Protein AF-A0A2D7ALF6-F1 (afdb_monomer_lite)

Foldseek 3Di:
DQAEDEDAFPPGPQFLVNCVVVPHQEYEYEPLVDAQLAADDLVNVVVRQVRNQAGPVRDGDNYGHAEYLANEHDLCCLLVHDPNVSSVVRSVNNQVSCVVVVHNHHDYDSQHQADDAFQDAFCADPVGGGHTHHDVLLVLLCPCPVLVQPPSVVLDDPVSVVSSVVVNVVDDPVSNVSSQCRGAQYDPSDNDGDHSVRCPDPSNSVVVVVSSD

pLDDT: mean 92.9, std 8.41, range [58.84, 98.81]

Radius of gyration: 20.32 Å; chains: 1; bounding box: 46×44×59 Å

Secondary structure (DSSP, 8-state):
---EEE---TT-SS-HHHHHHTT--EEEE--TTSPTTS---HHHHHHHHHHHTB-TTSPBP--EEEEEE--PPPHHHHHT-TTHHHHHHHHHHHHHHHHHTT--EEE-----S--S--SEEEEEPTTS-EEEE--HHHHHIIIIIII--TTGGGGS-HHHHHHHHHHHHHS-HHHHHHHHHHHHS-STT------HHHHTSHHHHHHHHHHT-

Structure (mmCIF, N/CA/C/O backbone):
data_AF-A0A2D7ALF6-F1
#
_entry.id   AF-A0A2D7ALF6-F1
#
loop_
_atom_site.group_PDB
_atom_site.id
_atom_site.type_symbol
_atom_site.label_atom_id
_atom_site.label_alt_id
_atom_site.label_comp_id
_atom_site.label_asym_id
_atom_site.label_entity_id
_atom_site.label_seq_id
_atom_site.pdbx_PDB_ins_code
_atom_site.Cartn_x
_atom_site.Cartn_y
_atom_site.Cartn_z
_atom_site.occupancy
_atom_site.B_iso_or_equiv
_atom_site.auth_seq_id
_atom_site.auth_comp_id
_atom_site.auth_asym_id
_atom_site.auth_atom_id
_atom_site.pdbx_PDB_model_num
ATOM 1 N N . MET A 1 1 ? -16.229 19.983 10.533 1.00 86.12 1 MET A N 1
ATOM 2 C CA . MET A 1 1 ? -15.315 19.115 9.766 1.00 86.12 1 MET A CA 1
ATOM 3 C C . MET A 1 1 ? -14.885 18.018 10.717 1.00 86.12 1 MET A C 1
ATOM 5 O O . MET A 1 1 ? -14.720 18.333 11.885 1.00 86.12 1 MET A O 1
ATOM 9 N N . GLU A 1 2 ? -14.815 16.764 10.280 1.00 92.88 2 GLU A N 1
ATOM 10 C CA . GLU A 1 2 ? -14.228 15.696 11.097 1.00 92.88 2 GLU A CA 1
ATOM 11 C C . GLU A 1 2 ? -12.796 15.476 10.607 1.00 92.88 2 GLU A C 1
ATOM 13 O O . GLU A 1 2 ? -12.603 15.052 9.467 1.00 92.88 2 GLU A O 1
ATOM 18 N N . GLU A 1 3 ? -11.799 15.839 11.419 1.00 97.19 3 GLU A N 1
ATOM 19 C CA . GLU A 1 3 ? -10.392 15.606 11.088 1.00 97.19 3 GLU A CA 1
ATOM 20 C C . GLU A 1 3 ? -9.980 14.176 11.441 1.00 97.19 3 GLU A C 1
ATOM 22 O O . GLU A 1 3 ? -10.105 13.732 12.589 1.00 97.19 3 GLU A O 1
ATOM 27 N N . THR A 1 4 ? -9.459 13.461 10.445 1.00 98.12 4 THR A N 1
ATOM 28 C CA . THR A 1 4 ? -8.992 12.081 10.590 1.00 98.12 4 THR A CA 1
ATOM 29 C C . THR A 1 4 ? -7.510 11.952 10.266 1.00 98.12 4 THR A C 1
ATOM 31 O O . THR A 1 4 ? -7.014 12.648 9.381 1.00 98.12 4 THR A O 1
ATOM 34 N N . TRP A 1 5 ? -6.829 11.003 10.906 1.00 98.50 5 TRP A N 1
ATOM 35 C CA . TRP A 1 5 ? -5.409 10.724 10.685 1.00 98.50 5 TRP A CA 1
ATOM 36 C C . TRP A 1 5 ? -5.173 9.275 10.262 1.00 98.50 5 TRP A C 1
ATOM 38 O O . TRP A 1 5 ? -5.775 8.366 10.834 1.00 98.50 5 TRP A O 1
ATOM 48 N N . ARG A 1 6 ? -4.283 9.041 9.288 1.00 98.19 6 ARG A N 1
ATOM 49 C CA . ARG A 1 6 ? -3.910 7.683 8.876 1.00 98.19 6 ARG A CA 1
ATOM 50 C C . ARG A 1 6 ? -2.827 7.111 9.784 1.00 98.19 6 ARG A C 1
ATOM 52 O O . ARG A 1 6 ? -1.716 7.624 9.791 1.00 98.19 6 ARG A O 1
ATOM 59 N N . TRP A 1 7 ? -3.169 6.063 10.523 1.00 98.25 7 TRP A N 1
ATOM 60 C CA . TRP A 1 7 ? -2.288 5.371 11.462 1.00 98.25 7 TRP A CA 1
ATOM 61 C C . TRP A 1 7 ? -2.064 3.928 11.008 1.00 98.25 7 TRP A C 1
ATOM 63 O O . TRP A 1 7 ? -3.032 3.197 10.767 1.00 98.25 7 TRP A O 1
ATOM 73 N N . PHE A 1 8 ? -0.807 3.506 10.879 1.00 96.56 8 PHE A N 1
ATOM 74 C CA . PHE A 1 8 ? -0.449 2.184 10.342 1.00 96.56 8 PHE A CA 1
ATOM 75 C C . PHE A 1 8 ? -0.518 1.048 11.376 1.00 96.56 8 PHE A C 1
ATOM 77 O O . PHE A 1 8 ? -0.332 -0.119 11.025 1.00 96.56 8 PHE A O 1
ATOM 84 N N . GLY A 1 9 ? -0.861 1.358 12.627 1.00 96.00 9 GLY A N 1
ATOM 85 C CA . GLY A 1 9 ? -0.951 0.392 13.720 1.00 96.00 9 GLY A CA 1
ATOM 86 C C . GLY A 1 9 ? 0.217 0.518 14.703 1.00 96.00 9 GLY A C 1
ATOM 87 O O . GLY A 1 9 ? 0.954 1.497 14.648 1.00 96.00 9 GLY A O 1
ATOM 88 N N . PRO A 1 10 ? 0.410 -0.470 15.593 1.00 94.50 10 PRO A N 1
ATOM 89 C CA . PRO A 1 10 ? 1.378 -0.379 16.694 1.00 94.50 10 PRO A CA 1
ATOM 90 C C . PRO A 1 10 ? 2.844 -0.155 16.291 1.00 94.50 10 PRO A C 1
ATOM 92 O O . PRO A 1 10 ? 3.629 0.309 17.106 1.00 94.50 10 PRO A O 1
ATOM 95 N N . GLU A 1 11 ? 3.212 -0.484 15.051 1.00 93.00 11 GLU A N 1
ATOM 96 C CA . GLU A 1 11 ? 4.569 -0.294 14.514 1.00 93.00 11 GLU A CA 1
ATOM 97 C C . GLU A 1 11 ? 4.762 1.079 13.837 1.00 93.00 11 GLU A C 1
ATOM 99 O O . GLU A 1 11 ? 5.832 1.364 13.297 1.00 93.00 11 GLU A O 1
ATOM 104 N N . ASP A 1 12 ? 3.725 1.924 13.803 1.00 95.75 12 ASP A N 1
ATOM 105 C CA . ASP A 1 12 ? 3.834 3.296 13.310 1.00 95.75 12 ASP A CA 1
ATOM 106 C C . ASP A 1 12 ? 4.683 4.134 14.275 1.00 95.75 12 ASP A C 1
ATOM 108 O O . ASP A 1 12 ? 4.522 4.074 15.491 1.00 95.75 12 ASP A O 1
ATOM 112 N N . THR A 1 13 ? 5.584 4.950 13.728 1.00 95.62 13 THR A N 1
ATOM 113 C CA . THR A 1 13 ? 6.401 5.874 14.525 1.00 95.62 13 THR A CA 1
ATOM 114 C C . THR A 1 13 ? 5.595 7.027 15.119 1.00 95.62 13 THR A C 1
ATOM 116 O O . THR A 1 13 ? 6.100 7.705 16.008 1.00 95.62 13 THR A O 1
ATOM 119 N N . VAL A 1 14 ? 4.391 7.287 14.595 1.00 97.19 14 VAL A N 1
ATOM 120 C CA . VAL A 1 14 ? 3.453 8.277 15.133 1.00 97.19 14 VAL A CA 1
ATOM 121 C C . VAL A 1 14 ? 2.469 7.568 16.064 1.00 97.19 14 VAL A C 1
ATOM 123 O O . VAL A 1 14 ? 1.749 6.659 15.636 1.00 97.19 14 VAL A O 1
ATOM 126 N N . SER A 1 15 ? 2.421 7.989 17.328 1.00 97.25 15 SER A N 1
ATOM 127 C CA . SER A 1 15 ? 1.577 7.364 18.353 1.00 97.25 15 SER A CA 1
ATOM 128 C C . SER A 1 15 ? 0.124 7.863 18.319 1.00 97.25 15 SER A C 1
ATOM 130 O O . SER A 1 15 ? -0.210 8.873 17.696 1.00 97.25 15 SER A O 1
ATOM 132 N N . ILE A 1 16 ? -0.770 7.165 19.029 1.00 98.19 16 ILE A N 1
ATOM 133 C CA . ILE A 1 16 ? -2.154 7.618 19.271 1.00 98.19 16 ILE A CA 1
ATOM 134 C C . ILE A 1 16 ? -2.159 8.971 20.002 1.00 98.19 16 ILE A C 1
ATOM 136 O O . ILE A 1 16 ? -2.981 9.838 19.691 1.00 98.19 16 ILE A O 1
ATOM 140 N N . ASP A 1 17 ? -1.224 9.170 20.930 1.00 97.56 17 ASP A N 1
ATOM 141 C CA . ASP A 1 17 ? -1.019 10.416 21.663 1.00 97.56 17 ASP A CA 1
ATOM 142 C C . ASP A 1 17 ? -0.670 11.578 20.722 1.00 97.56 17 ASP A C 1
ATOM 144 O O . ASP A 1 17 ? -1.318 12.627 20.784 1.00 97.56 17 ASP A O 1
ATOM 148 N N . ASP A 1 18 ? 0.285 11.380 19.807 1.00 98.12 18 ASP A N 1
ATOM 149 C CA . ASP A 1 18 ? 0.676 12.387 18.811 1.00 98.12 18 ASP A CA 1
ATOM 150 C C . ASP A 1 18 ? -0.515 12.788 17.933 1.00 98.12 18 ASP A C 1
ATOM 152 O O . ASP A 1 18 ? -0.763 13.972 17.686 1.00 98.12 18 ASP A O 1
ATOM 156 N N . ILE A 1 19 ? -1.290 11.796 17.488 1.00 98.19 19 ILE A N 1
ATOM 157 C CA . ILE A 1 19 ? -2.460 11.998 16.629 1.00 98.19 19 ILE A CA 1
ATOM 158 C C . ILE A 1 19 ? -3.545 12.800 17.354 1.00 98.19 19 ILE A C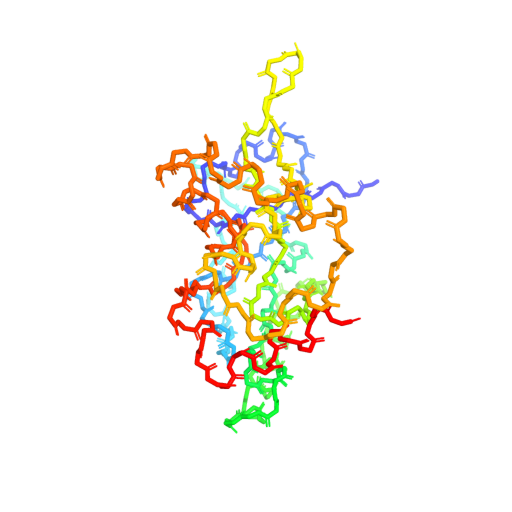 1
ATOM 160 O O . ILE A 1 19 ? -4.124 13.730 16.780 1.00 98.19 19 ILE A O 1
ATOM 164 N N . ALA A 1 20 ? -3.815 12.467 18.617 1.00 97.06 20 ALA A N 1
ATOM 165 C CA . ALA A 1 20 ? -4.769 13.203 19.436 1.00 97.06 20 ALA A CA 1
ATOM 166 C C . ALA A 1 20 ? -4.299 14.646 19.686 1.00 97.06 20 ALA A C 1
ATOM 168 O O . ALA A 1 20 ? -5.098 15.579 19.588 1.00 97.06 20 ALA A O 1
ATOM 169 N N . GLN A 1 21 ? -3.005 14.853 19.953 1.00 97.38 21 GLN A N 1
ATOM 170 C CA . GLN A 1 21 ? -2.420 16.185 20.150 1.00 97.38 21 GLN A CA 1
ATOM 171 C C . GLN A 1 21 ? -2.424 17.029 18.870 1.00 97.38 21 GLN A C 1
ATOM 173 O O . GLN A 1 21 ? -2.606 18.245 18.941 1.00 97.38 21 GLN A O 1
ATOM 178 N N . ALA A 1 22 ? -2.301 16.397 17.699 1.00 97.69 22 ALA A N 1
ATOM 179 C CA . ALA A 1 22 ? -2.455 17.052 16.402 1.00 97.69 22 ALA A CA 1
ATOM 180 C C . ALA A 1 22 ? -3.901 17.515 16.120 1.00 97.69 22 ALA A C 1
ATOM 182 O O . ALA A 1 22 ? -4.131 18.247 15.157 1.00 97.69 22 ALA A O 1
ATOM 183 N N . GLY A 1 23 ? -4.867 17.121 16.960 1.00 96.88 23 GLY A N 1
ATOM 184 C CA . GLY A 1 23 ? -6.261 17.557 16.895 1.00 96.88 23 GLY A CA 1
ATOM 185 C C . GLY A 1 23 ? -7.178 16.639 16.089 1.00 96.88 23 GLY A C 1
ATOM 186 O O . GLY A 1 23 ? -8.336 16.991 15.872 1.00 96.88 23 GLY A O 1
ATOM 187 N N . ALA A 1 24 ? -6.704 15.468 15.654 1.00 97.69 24 ALA A N 1
ATOM 188 C CA . ALA A 1 24 ? -7.573 14.498 14.999 1.00 97.69 24 ALA A CA 1
ATOM 189 C C . ALA A 1 24 ? -8.596 13.926 15.994 1.00 97.69 24 ALA A C 1
ATOM 191 O O . ALA A 1 24 ? -8.320 13.745 17.179 1.00 97.69 24 ALA A O 1
ATOM 192 N N . SER A 1 25 ? -9.788 13.612 15.492 1.00 95.94 25 SER A N 1
ATOM 193 C CA . SER A 1 25 ? -10.849 12.938 16.256 1.00 95.94 25 SER A CA 1
ATOM 194 C C . SER A 1 25 ? -11.175 11.546 15.709 1.00 95.94 25 SER A C 1
ATOM 196 O O . SER A 1 25 ? -11.784 10.731 16.405 1.00 95.94 25 SER A O 1
ATOM 198 N N . GLY A 1 26 ? -10.726 11.242 14.488 1.00 97.75 26 GLY A N 1
ATOM 199 C CA . GLY A 1 26 ? -10.881 9.934 13.865 1.00 97.75 26 GLY A CA 1
ATOM 200 C C . GLY A 1 26 ? -9.568 9.335 13.369 1.00 97.75 26 GLY A C 1
ATOM 201 O O . GLY A 1 26 ? -8.622 10.038 13.019 1.00 97.75 26 GLY A O 1
ATOM 202 N N . ILE A 1 27 ? -9.542 8.010 13.288 1.00 98.62 27 ILE A N 1
ATOM 203 C CA . ILE A 1 27 ? -8.454 7.227 12.709 1.00 98.62 27 ILE A CA 1
ATOM 204 C C . ILE A 1 27 ? -8.887 6.639 11.370 1.00 98.62 27 ILE A C 1
ATOM 206 O O . ILE A 1 27 ? -9.982 6.088 11.219 1.00 98.62 27 ILE A O 1
ATOM 210 N N . VAL A 1 28 ? -7.973 6.724 10.414 1.00 98.75 28 VAL A N 1
ATOM 211 C CA . VAL A 1 28 ? -7.944 5.937 9.189 1.00 98.75 28 VAL A CA 1
ATOM 212 C C . VAL A 1 28 ? -6.891 4.841 9.379 1.00 98.75 28 VAL A C 1
ATOM 214 O O . VAL A 1 28 ? -5.745 5.141 9.692 1.00 98.75 28 VAL A O 1
ATOM 217 N N . THR A 1 29 ? -7.235 3.565 9.229 1.00 98.62 29 THR A N 1
ATOM 218 C CA . THR A 1 29 ? -6.256 2.470 9.404 1.00 98.62 29 THR A CA 1
ATOM 219 C C . THR A 1 29 ? -6.659 1.214 8.630 1.00 98.62 29 THR A C 1
ATOM 221 O O . THR A 1 29 ? -7.746 1.157 8.056 1.00 98.62 29 THR A O 1
ATOM 224 N N . ALA A 1 30 ? -5.793 0.203 8.596 1.00 98.12 30 ALA A N 1
ATOM 225 C CA . ALA A 1 30 ? -6.061 -1.107 8.012 1.00 98.12 30 ALA A CA 1
ATOM 226 C C . ALA A 1 30 ? -5.290 -2.225 8.727 1.00 98.12 30 ALA A C 1
ATOM 228 O O . ALA A 1 30 ? -4.306 -1.981 9.425 1.00 98.12 30 ALA A O 1
ATOM 229 N N . LEU A 1 31 ? -5.711 -3.478 8.552 1.00 97.69 31 LEU A N 1
ATOM 230 C CA . LEU A 1 31 ? -5.024 -4.643 9.115 1.00 97.69 31 LEU A CA 1
ATOM 231 C C . LEU A 1 31 ? -3.881 -5.089 8.186 1.00 97.69 31 LEU A C 1
ATOM 233 O O . LEU A 1 31 ? -3.994 -6.083 7.475 1.00 97.69 31 LEU A O 1
ATOM 237 N N . HIS A 1 32 ? -2.786 -4.321 8.172 1.00 94.69 32 HIS A N 1
ATOM 238 C CA . HIS A 1 32 ? -1.652 -4.489 7.245 1.00 94.69 32 HIS A CA 1
ATOM 239 C C . HIS A 1 32 ? -0.931 -5.845 7.335 1.00 94.69 32 HIS A C 1
ATOM 241 O O . HIS A 1 32 ? -0.244 -6.241 6.398 1.00 94.69 32 HIS A O 1
ATOM 247 N N . HIS A 1 33 ? -1.080 -6.567 8.446 1.00 94.44 33 HIS A N 1
ATOM 248 C CA . HIS A 1 33 ? -0.516 -7.903 8.641 1.00 94.44 33 HIS A CA 1
ATOM 249 C C . HIS A 1 33 ? -1.347 -9.023 7.997 1.00 94.44 33 HIS A C 1
ATOM 251 O O . HIS A 1 33 ? -0.859 -10.148 7.887 1.00 94.44 33 HIS A O 1
ATOM 257 N N . ILE A 1 34 ? -2.582 -8.739 7.565 1.00 96.12 34 ILE A N 1
ATOM 258 C CA . ILE A 1 34 ? -3.447 -9.697 6.868 1.00 96.12 34 ILE A CA 1
ATOM 259 C C . ILE A 1 34 ? -3.238 -9.552 5.360 1.00 96.12 34 ILE A C 1
ATOM 261 O O . ILE A 1 34 ? -3.339 -8.458 4.804 1.00 96.12 34 ILE A O 1
ATOM 265 N N . ARG A 1 35 ? -2.956 -10.668 4.679 1.00 94.00 35 ARG A N 1
ATOM 266 C CA . ARG A 1 35 ? -2.636 -10.648 3.244 1.00 94.00 35 ARG A CA 1
ATOM 267 C C . ARG A 1 35 ? -3.870 -10.323 2.389 1.00 94.00 35 ARG A C 1
ATOM 269 O O . ARG A 1 35 ? -4.981 -10.715 2.760 1.00 94.00 35 ARG A O 1
ATOM 276 N N . PRO A 1 36 ? -3.697 -9.690 1.211 1.00 94.00 36 PRO A N 1
ATOM 277 C CA . PRO A 1 36 ? -4.779 -9.525 0.244 1.00 94.00 36 PRO A CA 1
ATOM 278 C C . PRO A 1 36 ? -5.482 -10.851 -0.078 1.00 94.00 36 PRO A C 1
ATOM 280 O O . PRO A 1 36 ? -4.849 -11.902 -0.156 1.00 94.00 36 PRO A O 1
ATOM 283 N N . GLY A 1 37 ? -6.806 -10.805 -0.239 1.00 95.12 37 GLY A N 1
ATOM 284 C CA . GLY A 1 37 ? -7.631 -11.990 -0.510 1.00 95.12 37 GLY A CA 1
ATOM 285 C C . GLY A 1 37 ? -8.006 -12.821 0.724 1.00 95.12 37 GLY A C 1
ATOM 286 O O . GLY A 1 37 ? -8.882 -13.680 0.621 1.00 95.12 37 GLY A O 1
ATOM 287 N N . GLN A 1 38 ? -7.418 -12.560 1.897 1.00 97.62 38 GLN A N 1
ATOM 288 C CA . GLN A 1 38 ? -7.810 -13.207 3.153 1.00 97.62 38 GLN A CA 1
ATOM 289 C C . GLN A 1 38 ? -8.967 -12.476 3.847 1.00 97.62 38 GLN A C 1
ATOM 291 O O . GLN A 1 38 ? -9.163 -11.269 3.694 1.00 97.62 38 GLN A O 1
ATOM 296 N N . ILE A 1 39 ? -9.738 -13.226 4.637 1.00 98.56 39 ILE A N 1
ATOM 297 C CA . ILE A 1 39 ? -10.786 -12.665 5.495 1.00 98.56 39 ILE A CA 1
ATOM 298 C C . ILE A 1 39 ? -10.126 -11.848 6.607 1.00 98.56 39 ILE A C 1
ATOM 300 O O . ILE A 1 39 ? -9.176 -12.317 7.226 1.00 98.56 39 ILE A O 1
ATOM 304 N N . TRP A 1 40 ? -10.668 -10.668 6.901 1.00 98.56 40 TRP A N 1
ATOM 305 C CA . TRP A 1 40 ? -10.400 -9.926 8.131 1.00 98.56 40 TRP A CA 1
ATOM 306 C C . TRP A 1 40 ? -11.299 -10.483 9.238 1.00 98.56 40 TRP A C 1
ATOM 308 O O . TRP A 1 40 ? -12.521 -10.270 9.195 1.00 98.56 40 TRP A O 1
ATOM 318 N N . PRO A 1 41 ? -10.753 -11.254 10.193 1.00 98.56 41 PRO A N 1
ATOM 319 C CA . PRO A 1 41 ? -11.555 -11.844 11.244 1.00 98.56 41 PRO A CA 1
ATOM 320 C C . PRO A 1 41 ? -11.890 -10.800 12.321 1.00 98.56 41 PRO A C 1
ATOM 322 O O . PRO A 1 41 ? -11.246 -9.757 12.443 1.00 98.56 41 PRO A O 1
ATOM 325 N N . ARG A 1 42 ? -12.993 -11.033 13.041 1.00 98.62 42 ARG A N 1
ATOM 326 C CA . ARG A 1 42 ? -13.588 -10.036 13.951 1.00 98.62 42 ARG A CA 1
ATOM 327 C C . ARG A 1 42 ? -12.688 -9.700 15.132 1.00 98.62 42 ARG A C 1
ATOM 329 O O . ARG A 1 42 ? -12.619 -8.547 15.520 1.00 98.62 42 ARG A O 1
ATOM 336 N N . ASP A 1 43 ? -11.985 -10.692 15.655 1.00 98.56 43 ASP A N 1
ATOM 337 C CA . ASP A 1 43 ? -11.031 -10.547 16.751 1.00 98.56 43 ASP A CA 1
ATOM 338 C C . ASP A 1 43 ? -9.879 -9.591 16.412 1.00 98.56 43 ASP A C 1
ATOM 340 O O . ASP A 1 43 ? -9.513 -8.764 17.244 1.00 98.56 43 ASP A O 1
ATOM 344 N N . GLU A 1 44 ? -9.354 -9.637 15.187 1.00 98.62 44 GLU A N 1
ATOM 345 C CA . GLU A 1 44 ? -8.318 -8.703 14.729 1.00 98.62 44 GLU A CA 1
ATOM 346 C C . GLU A 1 44 ? -8.856 -7.276 14.534 1.00 98.62 44 GLU A C 1
ATOM 348 O O . GLU A 1 44 ? -8.175 -6.300 14.853 1.00 98.62 44 GLU A O 1
ATOM 353 N N . ILE A 1 45 ? -10.104 -7.133 14.076 1.00 98.81 45 ILE A N 1
ATOM 354 C CA . ILE A 1 45 ? -10.785 -5.829 14.000 1.00 98.81 45 ILE A CA 1
ATOM 355 C C . ILE A 1 45 ? -11.006 -5.264 15.413 1.00 98.81 45 ILE A C 1
ATOM 357 O O . ILE A 1 45 ? -10.690 -4.103 15.674 1.00 98.81 45 ILE A O 1
ATOM 361 N N . ASP A 1 46 ? -11.487 -6.088 16.345 1.00 98.56 46 ASP A N 1
ATOM 362 C CA . ASP A 1 46 ? -11.706 -5.710 17.744 1.00 98.56 46 ASP A CA 1
ATOM 363 C C . ASP A 1 46 ? -10.390 -5.347 18.441 1.00 98.56 46 ASP A C 1
ATOM 365 O O . ASP A 1 46 ? -10.338 -4.414 19.245 1.00 98.56 46 ASP A O 1
ATOM 369 N N . LYS A 1 47 ? -9.306 -6.063 18.125 1.00 98.50 47 LYS A N 1
ATOM 370 C CA . LYS A 1 47 ? -7.960 -5.740 18.598 1.00 98.50 47 LYS A CA 1
ATOM 371 C C . LYS A 1 47 ? -7.537 -4.349 18.130 1.00 98.50 47 LYS A C 1
ATOM 373 O O . LYS A 1 47 ? -7.105 -3.557 18.962 1.00 98.50 47 LYS A O 1
ATOM 378 N N . ARG A 1 48 ? -7.737 -4.011 16.853 1.00 98.56 48 ARG A N 1
ATOM 379 C CA . ARG A 1 48 ? -7.418 -2.671 16.341 1.00 98.56 48 ARG A CA 1
ATOM 380 C C . ARG A 1 48 ? -8.252 -1.571 17.002 1.00 98.56 48 ARG A C 1
ATOM 382 O O . ARG A 1 48 ? -7.709 -0.520 17.331 1.00 98.56 48 ARG A O 1
ATOM 389 N N . HIS A 1 49 ? -9.543 -1.803 17.249 1.00 98.50 49 HIS A N 1
ATOM 390 C CA . HIS A 1 49 ? -10.365 -0.860 18.023 1.00 98.50 49 HIS A CA 1
ATOM 391 C C . HIS A 1 49 ? -9.794 -0.623 19.425 1.00 98.50 49 HIS A C 1
ATOM 393 O O . HIS A 1 49 ? -9.705 0.524 19.860 1.00 98.50 49 HIS A O 1
ATOM 399 N N . LYS A 1 50 ? -9.353 -1.686 20.112 1.00 97.94 50 LYS A N 1
ATOM 400 C CA . LYS A 1 50 ? -8.720 -1.573 21.437 1.00 97.94 50 LYS A CA 1
ATOM 401 C C . LYS A 1 50 ? -7.431 -0.761 21.385 1.00 97.94 50 LYS A C 1
ATOM 403 O O . LYS A 1 50 ? -7.273 0.136 22.206 1.00 97.94 50 LYS A O 1
ATOM 408 N N . GLU A 1 51 ? -6.563 -1.045 20.416 1.00 97.88 51 GLU A N 1
ATOM 409 C CA . GLU A 1 51 ? -5.304 -0.318 20.206 1.00 97.88 51 GLU A CA 1
ATOM 410 C C . GLU A 1 51 ? -5.536 1.189 20.012 1.00 97.88 51 GLU A C 1
ATOM 412 O O . GLU A 1 51 ? -4.820 1.995 20.587 1.00 97.88 51 GLU A O 1
ATOM 417 N N . ILE A 1 52 ? -6.575 1.582 19.268 1.00 98.38 52 ILE A N 1
ATOM 418 C CA . ILE A 1 52 ? -6.921 2.999 19.045 1.00 98.38 52 ILE A CA 1
ATOM 419 C C . ILE A 1 52 ? -7.507 3.658 20.304 1.00 98.38 52 ILE A C 1
ATOM 421 O O . ILE A 1 52 ? -7.354 4.862 20.511 1.00 98.38 52 ILE A O 1
ATOM 425 N N . SER A 1 53 ? -8.207 2.883 21.136 1.00 97.50 53 SER A N 1
ATOM 426 C CA . SER A 1 53 ? -8.956 3.388 22.292 1.00 97.50 53 SER A CA 1
ATOM 427 C C . SER A 1 53 ? -8.108 3.679 23.533 1.00 97.50 53 SER A C 1
ATOM 429 O O . SER A 1 53 ? -8.665 4.084 24.553 1.00 97.50 53 SER A O 1
ATOM 431 N N . ILE A 1 54 ? -6.791 3.471 23.482 1.00 97.00 54 ILE A N 1
ATOM 432 C CA . ILE A 1 54 ? -5.898 3.557 24.643 1.00 97.00 54 ILE A CA 1
ATOM 433 C C . ILE A 1 54 ? -4.645 4.361 24.261 1.00 97.00 54 ILE A C 1
ATOM 435 O O . ILE A 1 54 ? -4.077 4.147 23.195 1.00 97.00 54 ILE A O 1
ATOM 439 N N . PHE A 1 55 ? -4.238 5.294 25.121 1.00 96.94 55 PHE A N 1
ATOM 440 C CA . PHE A 1 55 ? -2.967 6.022 25.026 1.00 96.94 55 PHE A CA 1
ATOM 441 C C . PHE A 1 55 ? -1.799 5.188 25.566 1.00 96.94 55 PHE A C 1
ATOM 443 O O . PHE A 1 55 ? -2.003 4.183 26.248 1.00 96.94 55 PHE A O 1
ATOM 450 N N . GLU A 1 56 ? -0.559 5.606 25.316 1.00 94.31 56 GLU A N 1
ATOM 451 C CA . GLU A 1 56 ? 0.629 4.868 25.783 1.00 94.31 56 GLU A CA 1
ATOM 452 C C . GLU A 1 56 ? 0.669 4.662 27.311 1.00 94.31 56 GLU A C 1
ATOM 454 O O . GLU A 1 56 ? 1.184 3.650 27.793 1.00 94.31 56 GLU A O 1
ATOM 459 N N . ASP A 1 57 ? 0.079 5.579 28.084 1.00 96.12 57 ASP A N 1
ATOM 460 C CA . ASP A 1 57 ? -0.012 5.500 29.548 1.00 96.12 57 ASP A CA 1
ATOM 461 C C . ASP A 1 57 ? -1.139 4.580 30.068 1.00 96.12 57 ASP A C 1
ATOM 463 O O . ASP A 1 57 ? -1.295 4.400 31.280 1.00 96.12 57 ASP A O 1
ATOM 467 N N . GLY A 1 58 ? -1.923 3.980 29.167 1.00 95.31 58 GLY A N 1
ATOM 468 C CA . GLY A 1 58 ? -3.051 3.104 29.484 1.00 95.31 58 GLY A CA 1
ATOM 469 C C . GLY A 1 58 ? -4.381 3.828 29.721 1.00 95.31 58 GLY A C 1
ATOM 470 O O . GLY A 1 58 ? -5.391 3.167 29.983 1.00 95.31 58 GLY A O 1
ATOM 471 N N . SER A 1 59 ? -4.418 5.159 29.639 1.00 97.06 59 SER A N 1
ATOM 472 C CA . SER A 1 59 ? -5.653 5.938 29.759 1.00 97.06 59 SER A CA 1
ATOM 473 C C . SER A 1 59 ? -6.483 5.899 28.461 1.00 97.06 59 SER A C 1
ATOM 475 O O . SER A 1 59 ? -5.952 5.619 27.384 1.00 97.06 59 SER A O 1
ATOM 477 N N . PRO A 1 60 ? -7.813 6.114 28.523 1.00 97.44 60 PRO A N 1
ATOM 478 C CA . PRO A 1 60 ? -8.666 5.990 27.347 1.00 97.44 60 PRO A CA 1
ATOM 479 C C . PRO A 1 60 ? -8.487 7.158 26.367 1.00 97.44 60 PRO A C 1
ATOM 481 O O . PRO A 1 60 ? -8.636 8.328 26.729 1.00 97.44 60 PRO A O 1
ATOM 484 N N . SER A 1 61 ? -8.281 6.820 25.098 1.00 97.38 61 SER A N 1
ATOM 485 C CA . SER A 1 61 ? -8.331 7.745 23.969 1.00 97.38 61 SER A CA 1
ATOM 486 C C . SER A 1 61 ? -9.774 8.029 23.541 1.00 97.38 61 SER A C 1
ATOM 488 O O . SER A 1 61 ? -10.680 7.211 23.707 1.00 97.38 61 SER A O 1
ATOM 490 N N . LYS A 1 62 ? -9.996 9.217 22.970 1.00 95.38 62 LYS A N 1
ATOM 491 C CA . LYS A 1 62 ? -11.274 9.608 22.343 1.00 95.38 62 LYS A CA 1
ATOM 492 C C . LYS A 1 62 ? -11.289 9.386 20.830 1.00 95.38 62 LYS A C 1
ATOM 494 O O . LYS A 1 62 ? -12.294 9.696 20.193 1.00 95.38 62 LYS A O 1
ATOM 499 N N . LEU A 1 63 ? -10.185 8.903 20.262 1.00 97.94 63 LEU A N 1
ATOM 500 C CA . LEU A 1 63 ? -10.088 8.607 18.841 1.00 97.94 63 LEU A CA 1
ATOM 501 C C . LEU A 1 63 ? -10.991 7.425 18.485 1.00 97.94 63 LEU A C 1
ATOM 503 O O . LEU A 1 63 ? -11.113 6.457 19.233 1.00 97.94 63 LEU A O 1
ATOM 507 N N . VAL A 1 64 ? -11.623 7.510 17.318 1.00 97.19 64 VAL A N 1
ATOM 508 C CA . VAL A 1 64 ? -12.526 6.472 16.811 1.00 97.19 64 VAL A CA 1
ATOM 509 C C . VAL A 1 64 ? -12.027 5.999 15.458 1.00 97.19 64 VAL A C 1
ATOM 511 O O . VAL A 1 64 ? -11.687 6.813 14.603 1.00 97.19 64 VAL A O 1
ATOM 514 N N . TRP A 1 65 ? -12.021 4.691 15.212 1.00 98.50 65 TRP A N 1
ATOM 515 C CA . TRP A 1 65 ? -11.775 4.186 13.865 1.00 98.50 65 TRP A CA 1
ATOM 516 C C . TRP A 1 65 ? -12.932 4.588 12.938 1.00 98.50 65 TRP A C 1
ATOM 518 O O . TRP A 1 65 ? -14.062 4.132 13.102 1.00 98.50 65 TRP A O 1
ATOM 528 N N . ARG A 1 66 ? -12.661 5.476 11.974 1.00 98.12 66 ARG A N 1
ATOM 529 C CA . ARG A 1 66 ? -13.669 6.018 11.049 1.00 98.12 66 ARG A CA 1
ATOM 530 C C . ARG A 1 66 ? -13.622 5.416 9.661 1.00 98.12 66 ARG A C 1
ATOM 532 O O . ARG A 1 66 ? -14.673 5.175 9.072 1.00 98.12 66 ARG A O 1
ATOM 539 N N . VAL A 1 67 ? -12.419 5.202 9.138 1.00 98.62 67 VAL A N 1
ATOM 540 C CA . VAL A 1 67 ? -12.221 4.787 7.749 1.00 98.62 67 VAL A CA 1
ATOM 541 C C . VAL A 1 67 ? -11.234 3.632 7.691 1.00 98.62 67 VAL A C 1
ATOM 543 O O . VAL A 1 67 ? -10.184 3.653 8.336 1.00 98.62 67 VAL A O 1
ATOM 546 N N . VAL A 1 68 ? -11.553 2.619 6.895 1.00 98.75 68 VAL A N 1
ATOM 547 C CA . VAL A 1 68 ? -10.576 1.605 6.497 1.00 98.75 68 VAL A CA 1
ATOM 548 C C . VAL A 1 68 ? -9.785 2.122 5.294 1.00 98.75 68 VAL A C 1
ATOM 550 O O . VAL A 1 68 ? -10.392 2.408 4.268 1.00 98.75 68 VAL A O 1
ATOM 553 N N . GLU A 1 69 ? -8.455 2.220 5.378 1.00 97.88 69 GLU A N 1
ATOM 554 C CA . GLU A 1 69 ? -7.588 2.540 4.225 1.00 97.88 69 GLU A CA 1
ATOM 555 C C . GLU A 1 69 ? -6.318 1.666 4.208 1.00 97.88 69 GLU A C 1
ATOM 557 O O . GLU A 1 69 ? -5.302 1.994 4.827 1.00 97.88 69 GLU A O 1
ATOM 562 N N . SER A 1 70 ? -6.318 0.532 3.501 1.00 95.94 70 SER A N 1
ATOM 563 C CA . SER A 1 7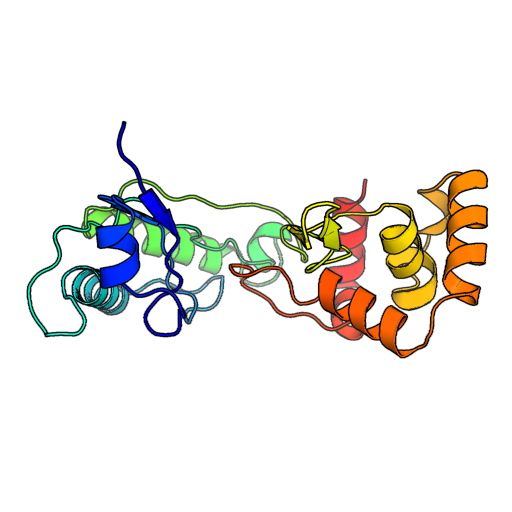0 ? -7.393 -0.006 2.649 1.00 95.94 70 SER A CA 1
ATOM 564 C C . SER A 1 70 ? -7.811 -1.419 3.039 1.00 95.94 70 SER A C 1
ATOM 566 O O . SER A 1 70 ? -7.092 -2.120 3.749 1.00 95.94 70 SER A O 1
ATOM 568 N N . LEU A 1 71 ? -8.987 -1.838 2.564 1.00 97.62 71 LEU A N 1
ATOM 569 C CA . LEU A 1 71 ? -9.296 -3.257 2.417 1.00 97.62 71 LEU A CA 1
ATOM 570 C C . LEU A 1 71 ? -8.776 -3.685 1.030 1.00 97.62 71 LEU A C 1
ATOM 572 O O . LEU A 1 71 ? -9.388 -3.309 0.021 1.00 97.62 71 LEU A O 1
ATOM 576 N N . PRO A 1 72 ? -7.637 -4.398 0.946 1.00 95.19 72 PRO A N 1
ATOM 577 C CA . PRO A 1 72 ? -6.946 -4.600 -0.321 1.00 95.19 72 PRO A CA 1
ATOM 578 C C . PRO A 1 72 ? -7.690 -5.560 -1.248 1.00 95.19 72 PRO A C 1
ATOM 580 O O . PRO A 1 72 ? -8.103 -6.651 -0.852 1.00 95.19 72 PRO A O 1
ATOM 583 N N . VAL A 1 73 ? -7.810 -5.164 -2.515 1.00 95.62 73 VAL A N 1
ATOM 584 C CA . VAL A 1 73 ? -8.253 -6.048 -3.596 1.00 95.62 73 VAL A CA 1
ATOM 585 C C . VAL A 1 73 ? -7.040 -6.841 -4.079 1.00 95.62 73 VAL A C 1
ATOM 587 O O . VAL A 1 73 ? -6.066 -6.247 -4.536 1.00 95.62 73 VAL A O 1
ATOM 590 N N . SER A 1 74 ? -7.086 -8.170 -3.978 1.00 94.00 74 SER A N 1
ATOM 591 C CA . SER A 1 74 ? -5.984 -9.048 -4.403 1.00 94.00 74 SER A CA 1
ATOM 592 C C . SER A 1 74 ? -5.757 -9.013 -5.916 1.00 94.00 74 SER A C 1
ATOM 594 O O . SER A 1 74 ? -6.718 -8.856 -6.678 1.00 94.00 74 SER A O 1
ATOM 596 N N . GLU A 1 75 ? -4.532 -9.280 -6.361 1.00 90.31 75 GLU A N 1
ATOM 597 C CA . GLU A 1 75 ? -4.199 -9.395 -7.786 1.00 90.31 75 GLU A CA 1
ATOM 598 C C . GLU A 1 75 ? -5.002 -10.482 -8.518 1.00 90.31 75 GLU A C 1
ATOM 600 O O . GLU A 1 75 ? -5.405 -10.261 -9.658 1.00 90.31 75 GLU A O 1
ATOM 605 N N . GLU A 1 76 ? -5.354 -11.597 -7.870 1.00 92.44 76 GLU A N 1
ATOM 606 C CA . GLU A 1 76 ? -6.215 -12.635 -8.459 1.00 92.44 76 GLU A CA 1
ATOM 607 C C . GLU A 1 76 ? -7.578 -12.072 -8.887 1.00 92.44 76 GLU A C 1
ATOM 609 O O . GLU A 1 76 ? -8.062 -12.387 -9.973 1.00 92.44 76 GLU A O 1
ATOM 614 N N . ILE A 1 77 ? -8.172 -11.176 -8.085 1.00 94.94 77 ILE A N 1
ATOM 615 C CA . ILE A 1 77 ? -9.422 -10.478 -8.437 1.00 94.94 77 ILE A CA 1
ATOM 616 C C . ILE A 1 77 ? -9.188 -9.555 -9.632 1.00 94.94 77 ILE A C 1
ATOM 618 O O . ILE A 1 77 ? -9.962 -9.586 -10.589 1.00 94.94 77 ILE A O 1
ATOM 622 N N . LYS A 1 78 ? -8.122 -8.745 -9.597 1.00 92.69 78 LYS A N 1
ATOM 623 C CA . LYS A 1 78 ? -7.817 -7.779 -10.667 1.00 92.69 78 LYS A CA 1
ATOM 624 C C . LYS A 1 78 ? -7.566 -8.465 -12.009 1.00 92.69 78 LYS A C 1
ATOM 626 O O . LYS A 1 78 ? -7.935 -7.936 -13.055 1.00 92.69 78 LYS A O 1
ATOM 631 N N . GLN A 1 79 ? -6.961 -9.648 -11.972 1.00 90.38 79 GLN A N 1
ATOM 632 C CA . GLN A 1 79 ? -6.587 -10.432 -13.146 1.00 90.38 79 GLN A CA 1
ATOM 633 C C . GLN A 1 79 ? -7.639 -11.476 -13.539 1.00 90.38 79 GLN A C 1
ATOM 635 O O . GLN A 1 79 ? -7.515 -12.071 -14.609 1.00 90.38 79 GLN A O 1
ATOM 640 N N . GLN A 1 80 ? -8.653 -11.703 -12.695 1.00 93.44 80 GLN A N 1
ATOM 641 C CA . GLN A 1 80 ? -9.609 -12.811 -12.812 1.00 93.44 80 GLN A CA 1
ATOM 642 C C . GLN A 1 80 ? -8.905 -14.162 -13.014 1.00 93.44 80 GLN A C 1
ATOM 644 O O . GLN A 1 80 ? -9.265 -14.962 -13.880 1.00 93.44 80 GLN A O 1
ATOM 649 N N . SER A 1 81 ? -7.866 -14.404 -12.218 1.00 90.94 81 SER A N 1
ATOM 650 C CA . SER A 1 81 ? -7.008 -15.587 -12.288 1.00 90.94 81 SER A CA 1
ATOM 651 C C . SER A 1 81 ? -7.067 -16.386 -10.983 1.00 90.94 81 SER A C 1
ATOM 653 O O . SER A 1 81 ? -7.562 -15.901 -9.969 1.00 90.94 81 SER A O 1
ATOM 655 N N . GLY A 1 82 ? -6.610 -17.641 -11.004 1.00 92.06 82 GLY A N 1
ATOM 656 C CA . GLY A 1 82 ? -6.597 -18.489 -9.807 1.00 92.06 82 GLY A CA 1
ATOM 657 C C . GLY A 1 82 ? -7.974 -18.619 -9.141 1.00 92.06 82 GLY A C 1
ATOM 658 O O . GLY A 1 82 ? -8.988 -18.782 -9.821 1.00 92.06 82 GLY A O 1
ATOM 659 N N . ASP A 1 83 ? -8.000 -18.532 -7.809 1.00 93.56 83 ASP A N 1
ATOM 660 C CA . ASP A 1 83 ? -9.212 -18.661 -6.987 1.00 93.56 83 ASP A CA 1
ATOM 661 C C . ASP A 1 83 ? -9.860 -17.304 -6.644 1.00 93.56 83 ASP A C 1
ATOM 663 O O . ASP A 1 83 ? -10.240 -17.005 -5.508 1.00 93.56 83 ASP A O 1
ATOM 667 N N . TRP A 1 84 ? -9.981 -16.436 -7.649 1.00 96.44 84 TRP A N 1
ATOM 668 C CA . TRP A 1 84 ? -10.516 -15.086 -7.467 1.00 96.44 84 TRP A CA 1
ATOM 669 C C . TRP A 1 84 ? -11.962 -15.052 -6.943 1.00 96.44 84 TRP A C 1
ATOM 671 O O . TRP A 1 84 ? -12.349 -14.085 -6.286 1.00 96.44 84 TRP A O 1
ATOM 681 N N . HIS A 1 85 ? -12.757 -16.103 -7.174 1.00 97.56 85 HIS A N 1
ATOM 682 C CA . HIS A 1 85 ? -14.116 -16.213 -6.632 1.00 97.56 85 HIS A CA 1
ATOM 683 C C . HIS A 1 85 ? -14.107 -16.310 -5.102 1.00 97.56 85 HIS A C 1
ATOM 685 O O . HIS A 1 85 ? -14.862 -15.592 -4.440 1.00 97.56 85 HIS A O 1
ATOM 691 N N . SER A 1 86 ? -13.228 -17.139 -4.529 1.00 98.12 86 SER A N 1
ATOM 692 C CA . SER A 1 86 ? -13.065 -17.216 -3.074 1.00 98.12 86 SER A CA 1
ATOM 693 C C . SER A 1 86 ? -12.532 -15.907 -2.501 1.00 98.12 86 SER A C 1
ATOM 695 O O . SER A 1 86 ? -12.986 -15.474 -1.445 1.00 98.12 86 SER A O 1
ATOM 697 N N . HIS A 1 87 ? -11.629 -15.219 -3.207 1.00 98.12 87 HIS A N 1
ATOM 698 C CA . HIS A 1 87 ? -11.144 -13.907 -2.768 1.00 98.12 87 HIS A CA 1
ATOM 699 C C . HIS A 1 87 ? -12.269 -12.860 -2.730 1.00 98.12 87 HIS A C 1
ATOM 701 O O . HIS A 1 87 ? -12.325 -12.074 -1.787 1.00 98.12 87 HIS A O 1
ATOM 707 N N . ILE A 1 88 ? -13.205 -12.871 -3.690 1.00 98.50 88 ILE A N 1
ATOM 708 C CA . ILE A 1 88 ? -14.407 -12.018 -3.634 1.00 98.50 88 ILE A CA 1
ATOM 709 C C . ILE A 1 88 ? -15.270 -12.375 -2.423 1.00 98.50 88 ILE A C 1
ATOM 711 O O . ILE A 1 88 ? -15.686 -11.476 -1.691 1.00 98.50 88 ILE A O 1
ATOM 715 N N . ALA A 1 89 ? -15.519 -13.665 -2.180 1.00 98.62 89 ALA A N 1
ATOM 716 C CA . ALA A 1 89 ? -16.290 -14.102 -1.016 1.00 98.62 89 ALA A CA 1
ATOM 717 C C . ALA A 1 89 ? -15.635 -13.640 0.300 1.00 98.62 89 ALA A C 1
ATOM 719 O O . ALA A 1 89 ? -16.317 -13.128 1.190 1.00 98.62 89 ALA A O 1
ATOM 720 N N . ASN A 1 90 ? -14.306 -13.732 0.392 1.00 98.69 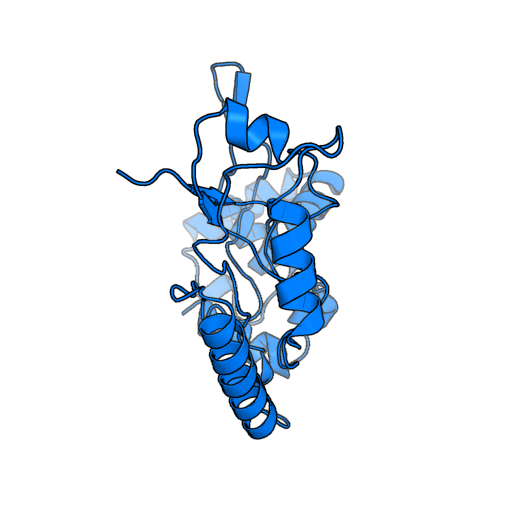90 ASN A N 1
ATOM 721 C CA . ASN A 1 90 ? -13.538 -13.245 1.533 1.00 98.69 90 ASN A CA 1
ATOM 722 C C . ASN A 1 90 ? -13.616 -11.722 1.672 1.00 98.69 90 ASN A C 1
ATOM 724 O O . ASN A 1 90 ? -13.800 -11.226 2.780 1.00 98.69 90 ASN A O 1
ATOM 728 N N . TYR A 1 91 ? -13.533 -10.981 0.565 1.00 98.62 91 TYR A N 1
ATOM 729 C CA . TYR A 1 91 ? -13.664 -9.523 0.553 1.00 98.62 91 TYR A CA 1
ATOM 730 C C . TYR A 1 91 ? -15.034 -9.087 1.089 1.00 98.62 91 TYR A C 1
ATOM 732 O O . TYR A 1 91 ? -15.109 -8.243 1.981 1.00 98.62 91 TYR A O 1
ATOM 740 N N . VAL A 1 92 ? -16.115 -9.723 0.620 1.00 98.69 92 VAL A N 1
ATOM 741 C CA . VAL A 1 92 ? -17.476 -9.510 1.140 1.00 98.69 92 VAL A CA 1
ATOM 742 C C . VAL A 1 92 ? -17.542 -9.837 2.628 1.00 98.69 92 VAL A C 1
ATOM 744 O O . VAL A 1 92 ? -18.054 -9.028 3.403 1.00 98.69 92 VAL A O 1
ATOM 747 N N . LYS A 1 93 ? -16.957 -10.961 3.060 1.00 98.81 93 LYS A N 1
ATOM 748 C CA . LYS A 1 93 ? -16.968 -11.334 4.476 1.00 98.81 93 LYS A CA 1
ATOM 749 C C . LYS A 1 93 ? -16.227 -10.331 5.363 1.00 98.81 93 LYS A C 1
ATOM 751 O O . LYS A 1 93 ? -16.694 -10.013 6.458 1.00 98.81 93 LYS A O 1
ATOM 756 N N . SER A 1 94 ? -15.100 -9.809 4.889 1.00 98.75 94 SER A N 1
ATOM 757 C CA . SER A 1 94 ? -14.356 -8.740 5.556 1.00 98.75 94 SER A CA 1
ATOM 758 C C . SER A 1 94 ? -15.201 -7.473 5.680 1.00 98.75 94 SER A C 1
ATOM 760 O O . SER A 1 94 ? -15.285 -6.920 6.774 1.00 98.75 94 SER A O 1
ATOM 762 N N . MET A 1 95 ? -15.896 -7.055 4.614 1.00 98.75 95 MET A N 1
ATOM 763 C CA . MET A 1 95 ? -16.806 -5.901 4.664 1.00 98.75 95 MET A CA 1
ATOM 764 C C . MET A 1 95 ? -17.928 -6.089 5.695 1.00 98.75 95 MET A C 1
ATOM 766 O O . MET A 1 95 ? -18.204 -5.172 6.464 1.00 98.75 95 MET A O 1
ATOM 770 N N . GLU A 1 96 ? -18.539 -7.277 5.772 1.00 98.75 96 GLU A N 1
ATOM 771 C CA . GLU A 1 96 ? -19.557 -7.587 6.789 1.00 98.75 96 GLU A CA 1
ATOM 772 C C . GLU A 1 96 ? -19.006 -7.479 8.219 1.00 98.75 96 GLU A C 1
ATOM 774 O O . GLU A 1 96 ? -19.677 -6.957 9.115 1.00 98.75 96 GLU A O 1
ATOM 779 N N . ASN A 1 97 ? -17.795 -7.994 8.454 1.00 98.81 97 ASN A N 1
ATOM 780 C CA . ASN A 1 97 ? -17.144 -7.941 9.762 1.00 98.81 97 ASN A CA 1
ATOM 781 C C . ASN A 1 97 ? -16.786 -6.498 10.151 1.00 98.81 97 ASN A C 1
ATOM 783 O O . ASN A 1 97 ? -17.088 -6.089 11.271 1.00 98.81 97 ASN A O 1
ATOM 787 N N . ILE A 1 98 ? -16.227 -5.717 9.219 1.00 98.69 98 ILE A N 1
ATOM 788 C CA . ILE A 1 98 ? -15.918 -4.289 9.397 1.00 98.69 98 ILE A CA 1
ATOM 789 C C . ILE A 1 98 ? -17.196 -3.512 9.738 1.00 98.69 98 ILE A C 1
ATOM 791 O O . ILE A 1 98 ? -17.240 -2.842 10.772 1.00 98.69 98 ILE A O 1
ATOM 795 N N . ALA A 1 99 ? -18.259 -3.681 8.944 1.00 98.38 99 ALA A N 1
ATOM 796 C CA . ALA A 1 99 ? -19.550 -3.031 9.170 1.00 98.38 99 ALA A CA 1
ATOM 797 C C . ALA A 1 99 ? -20.145 -3.386 10.539 1.00 98.38 99 ALA A C 1
ATOM 799 O O . ALA A 1 99 ? -20.648 -2.517 11.249 1.00 98.38 99 ALA A O 1
ATOM 800 N N . SER A 1 100 ? -20.028 -4.653 10.952 1.00 98.44 100 SER A N 1
ATOM 801 C CA . SER A 1 100 ? -20.498 -5.108 12.266 1.00 98.44 100 SER A CA 1
ATOM 802 C C . SER A 1 100 ? -19.733 -4.486 13.441 1.00 98.44 100 SER A C 1
ATOM 804 O O . SER A 1 100 ? -20.269 -4.456 14.544 1.00 98.44 100 SER A O 1
ATOM 806 N N . SER A 1 101 ? -18.505 -4.005 13.223 1.00 98.19 101 SER A N 1
ATOM 807 C CA . SER A 1 101 ? -17.706 -3.300 14.238 1.00 98.19 101 SER A CA 1
ATOM 808 C C . SER A 1 101 ? -18.039 -1.803 14.350 1.00 98.19 101 SER A C 1
ATOM 810 O O . SER A 1 101 ? -17.468 -1.103 15.179 1.00 98.19 101 SER A O 1
ATOM 812 N N . GLY A 1 102 ? -18.954 -1.297 13.513 1.00 97.94 102 GLY A N 1
ATOM 813 C CA . GLY A 1 102 ? -19.365 0.109 13.492 1.00 97.94 102 GLY A CA 1
ATOM 814 C C . GLY A 1 102 ? -18.604 0.995 12.501 1.00 97.94 102 GLY A C 1
ATOM 815 O O . GLY A 1 102 ? -18.914 2.181 12.400 1.00 97.94 102 GLY A O 1
ATOM 816 N N . VAL A 1 103 ? -17.653 0.447 11.736 1.00 98.25 103 VAL A N 1
ATOM 817 C CA . VAL A 1 103 ? -16.940 1.176 10.673 1.00 98.25 103 VAL A CA 1
ATOM 818 C C . VAL A 1 103 ? -17.680 1.001 9.348 1.00 98.25 103 VAL A C 1
ATOM 820 O O . VAL A 1 103 ? -17.916 -0.119 8.907 1.00 98.25 103 VAL A O 1
ATOM 823 N N . SER A 1 104 ? -18.051 2.102 8.698 1.00 96.88 104 SER A N 1
ATOM 824 C CA . SER A 1 104 ? -18.922 2.089 7.509 1.00 96.88 104 SER A CA 1
ATOM 825 C C . SER A 1 104 ? -18.280 2.661 6.244 1.00 96.88 104 SER A C 1
ATOM 827 O O . SER A 1 104 ? -18.893 2.617 5.178 1.00 96.88 104 SER A O 1
ATOM 829 N N . ILE A 1 105 ? -17.052 3.178 6.337 1.00 98.50 105 ILE A N 1
ATOM 830 C CA . ILE A 1 105 ? -16.329 3.776 5.212 1.00 98.50 105 ILE A CA 1
ATOM 831 C C . ILE A 1 105 ? -15.090 2.933 4.917 1.00 98.50 105 ILE A C 1
ATOM 833 O O . ILE A 1 105 ? -14.226 2.756 5.776 1.00 98.50 105 ILE A O 1
ATOM 837 N N . ILE A 1 106 ? -15.001 2.427 3.687 1.00 98.44 106 ILE A N 1
ATOM 838 C CA . ILE A 1 106 ? -13.878 1.619 3.204 1.00 98.44 106 ILE A CA 1
ATOM 839 C C . ILE A 1 106 ? -13.298 2.292 1.960 1.00 98.44 106 ILE A C 1
ATOM 841 O O . ILE A 1 106 ? -13.954 2.385 0.923 1.00 98.44 106 ILE A O 1
ATOM 845 N N . CYS A 1 107 ? -12.059 2.756 2.074 1.00 98.06 107 CYS A N 1
ATOM 846 C CA . CYS A 1 107 ? -11.237 3.220 0.968 1.00 98.06 107 CYS A CA 1
ATOM 847 C C . CYS A 1 107 ? -10.492 2.024 0.353 1.00 98.06 107 CYS A C 1
ATOM 849 O O . CYS A 1 107 ? -9.946 1.176 1.064 1.00 98.06 107 CYS A O 1
ATOM 851 N N . TYR A 1 108 ? -10.476 1.944 -0.975 1.00 96.62 108 TYR A N 1
ATOM 852 C CA . TYR A 1 108 ? -9.780 0.906 -1.734 1.00 96.62 108 TYR A CA 1
ATOM 853 C C . TYR A 1 108 ? -9.299 1.465 -3.078 1.00 96.62 108 TYR A C 1
ATOM 855 O O . TYR A 1 108 ? -9.735 2.531 -3.513 1.00 96.62 108 TYR A O 1
ATOM 863 N N . ASN A 1 109 ? -8.409 0.735 -3.748 1.00 93.75 109 ASN A N 1
ATOM 864 C CA . ASN A 1 109 ? -7.995 1.027 -5.116 1.00 93.75 109 ASN A CA 1
ATOM 865 C C . ASN A 1 109 ? -8.032 -0.248 -5.974 1.00 93.75 109 ASN A C 1
ATOM 867 O O . ASN A 1 109 ? -8.166 -1.361 -5.464 1.00 93.75 109 ASN A O 1
ATOM 871 N N . PHE A 1 110 ? -7.924 -0.069 -7.288 1.00 92.62 110 PHE A N 1
ATOM 872 C CA . PHE A 1 110 ? -7.831 -1.157 -8.263 1.00 92.62 110 PHE A CA 1
ATOM 873 C C . PHE A 1 110 ? -6.586 -0.985 -9.148 1.00 92.62 110 PHE A C 1
ATOM 875 O O . PHE A 1 110 ? -6.601 -1.309 -10.333 1.00 92.62 110 PHE A O 1
ATOM 882 N N . MET A 1 111 ? -5.516 -0.414 -8.583 1.00 88.94 111 MET A N 1
ATOM 883 C CA . MET A 1 111 ? -4.243 -0.262 -9.283 1.00 88.94 111 MET A CA 1
ATOM 884 C C . MET A 1 111 ? -3.538 -1.620 -9.313 1.00 88.94 111 MET A C 1
ATOM 886 O O . MET A 1 111 ? -3.352 -2.221 -8.253 1.00 88.94 111 MET A O 1
ATOM 890 N N . PRO A 1 112 ? -3.206 -2.158 -10.492 1.00 84.44 112 PRO A N 1
ATOM 891 C CA . PRO A 1 112 ? -2.572 -3.462 -10.584 1.00 84.44 112 PRO A CA 1
ATOM 892 C C . PRO A 1 112 ? -1.066 -3.366 -10.318 1.00 84.44 112 PRO A C 1
ATOM 894 O O . PRO A 1 112 ? -0.398 -2.481 -10.858 1.00 84.44 112 PRO A O 1
ATOM 897 N N . ILE A 1 113 ? -0.524 -4.335 -9.577 1.00 80.25 113 ILE A N 1
ATOM 898 C CA . ILE A 1 113 ? 0.912 -4.540 -9.299 1.00 80.25 113 ILE A CA 1
ATOM 899 C C . ILE A 1 113 ? 1.550 -3.435 -8.455 1.00 80.25 113 ILE A C 1
ATOM 901 O O . ILE A 1 113 ? 2.035 -3.703 -7.362 1.00 80.25 113 ILE A O 1
ATOM 905 N N . LEU A 1 114 ? 1.599 -2.205 -8.965 1.00 81.56 114 LEU A N 1
ATOM 906 C CA . LEU A 1 114 ? 2.168 -1.065 -8.260 1.00 81.56 114 LEU A CA 1
ATOM 907 C C . LEU A 1 114 ? 1.048 -0.158 -7.766 1.00 81.56 114 LEU A C 1
ATOM 909 O O . LEU A 1 114 ? 0.189 0.276 -8.534 1.00 81.56 114 LEU A O 1
ATOM 913 N N . ASP A 1 115 ? 1.103 0.156 -6.476 1.00 83.69 115 ASP A N 1
ATOM 914 C CA . ASP A 1 115 ? 0.294 1.211 -5.877 1.00 83.69 115 ASP A CA 1
ATOM 915 C C . ASP A 1 115 ? 0.870 2.603 -6.251 1.00 83.69 115 ASP A C 1
ATOM 917 O O . ASP A 1 115 ? 1.693 2.738 -7.169 1.00 83.69 115 ASP A O 1
ATOM 921 N N . TRP A 1 116 ? 0.456 3.670 -5.561 1.00 85.06 116 TRP A N 1
ATOM 922 C CA . TRP A 1 116 ? 0.924 5.039 -5.810 1.00 85.06 116 TRP A CA 1
ATOM 923 C C . TRP A 1 116 ? 2.450 5.124 -6.007 1.00 85.06 116 TRP A C 1
ATOM 925 O O . TRP A 1 116 ? 3.232 4.941 -5.080 1.00 85.06 116 TRP A O 1
ATOM 935 N N . THR A 1 117 ? 2.880 5.460 -7.225 1.00 88.94 117 THR A N 1
ATOM 936 C CA . THR A 1 117 ? 4.297 5.405 -7.621 1.00 88.94 117 THR A CA 1
ATOM 937 C C . THR A 1 117 ? 5.003 6.756 -7.462 1.00 88.94 117 THR A C 1
ATOM 939 O O . THR A 1 117 ? 4.460 7.812 -7.813 1.00 88.94 117 THR A O 1
ATOM 942 N N . ARG A 1 118 ? 6.246 6.747 -6.963 1.00 94.62 118 ARG A N 1
ATOM 943 C CA . ARG A 1 118 ? 7.147 7.913 -6.883 1.00 94.62 118 ARG A CA 1
ATOM 944 C C . ARG A 1 118 ? 8.553 7.515 -7.322 1.00 94.62 118 ARG A C 1
ATOM 946 O O . ARG A 1 118 ? 8.960 6.375 -7.144 1.00 94.62 118 ARG A O 1
ATOM 953 N N . THR A 1 119 ? 9.293 8.459 -7.897 1.00 95.44 119 THR A N 1
ATOM 954 C CA . THR A 1 119 ? 10.683 8.229 -8.332 1.00 95.44 119 THR A CA 1
ATOM 955 C C . THR A 1 119 ? 11.686 8.750 -7.303 1.00 95.44 119 THR A C 1
ATOM 957 O O . THR A 1 119 ? 12.793 8.222 -7.204 1.00 95.44 119 THR A O 1
ATOM 960 N N . ASP A 1 120 ? 11.284 9.725 -6.481 1.00 94.88 120 ASP A N 1
ATOM 961 C CA . ASP A 1 120 ? 12.056 10.245 -5.352 1.00 94.88 120 ASP A CA 1
ATOM 962 C C . ASP A 1 120 ? 11.161 10.388 -4.112 1.00 94.88 120 ASP A C 1
ATOM 964 O O . ASP A 1 120 ? 10.077 10.974 -4.176 1.00 94.88 120 ASP A O 1
ATOM 968 N N . LEU A 1 121 ? 11.611 9.841 -2.983 1.00 94.62 121 LEU A N 1
ATOM 969 C CA . LEU A 1 121 ? 10.886 9.851 -1.709 1.00 94.62 121 LEU A CA 1
ATOM 970 C C . LEU A 1 121 ? 11.328 10.986 -0.771 1.00 94.62 121 LEU A C 1
ATOM 972 O O . LEU A 1 121 ? 10.693 11.218 0.253 1.00 94.62 121 LEU A O 1
ATOM 976 N N . ALA A 1 122 ? 12.417 11.685 -1.099 1.00 95.00 122 ALA A N 1
ATOM 977 C CA . ALA A 1 122 ? 13.076 12.649 -0.223 1.00 95.00 122 ALA A CA 1
ATOM 978 C C . ALA A 1 122 ? 13.594 13.876 -0.997 1.00 95.00 122 ALA A C 1
ATOM 980 O O . ALA A 1 122 ? 14.661 14.411 -0.678 1.00 95.00 122 ALA A O 1
ATOM 981 N N . TRP A 1 123 ? 12.834 14.344 -1.991 1.00 95.62 123 TRP A N 1
ATOM 982 C CA . TRP A 1 123 ? 13.199 15.493 -2.815 1.00 95.62 123 TRP A CA 1
ATOM 983 C C . TRP A 1 123 ? 13.264 16.766 -1.967 1.00 95.62 123 TRP A C 1
ATOM 985 O O . TRP A 1 123 ? 12.269 17.172 -1.364 1.00 95.62 123 TRP A O 1
ATOM 995 N N . GLN A 1 124 ? 14.436 17.399 -1.912 1.00 97.06 124 GLN A N 1
ATOM 996 C CA . GLN A 1 124 ? 14.657 18.578 -1.079 1.00 97.06 124 GLN A CA 1
ATOM 997 C C . GLN A 1 124 ? 14.130 19.851 -1.753 1.00 97.06 124 GLN A C 1
ATOM 999 O O . GLN A 1 124 ? 14.442 20.145 -2.909 1.00 97.06 124 GLN A O 1
ATOM 1004 N N . LEU A 1 125 ? 13.347 20.625 -1.006 1.00 96.44 125 LEU A N 1
ATOM 1005 C CA . LEU A 1 125 ? 12.844 21.935 -1.405 1.00 96.44 125 LEU A CA 1
ATOM 1006 C C . LEU A 1 125 ? 13.815 23.051 -0.999 1.00 96.44 125 LEU A C 1
ATOM 1008 O O . LEU A 1 125 ? 14.693 22.873 -0.154 1.00 96.44 125 LEU A O 1
ATOM 1012 N N . SER A 1 126 ? 13.632 24.238 -1.581 1.00 96.50 126 SER A N 1
ATOM 1013 C CA . SER A 1 126 ? 14.478 25.412 -1.313 1.00 96.50 126 SER A CA 1
ATOM 1014 C C . SER A 1 126 ? 14.436 25.886 0.143 1.00 96.50 126 SER A C 1
ATOM 1016 O O . SER A 1 126 ? 15.396 26.487 0.613 1.00 96.50 126 SER A O 1
ATOM 1018 N N . ASN A 1 127 ? 13.355 25.595 0.869 1.00 96.25 127 ASN A N 1
ATOM 1019 C CA . ASN A 1 127 ? 13.205 25.886 2.297 1.00 96.25 127 ASN A CA 1
ATOM 1020 C C . ASN A 1 127 ? 13.812 24.799 3.212 1.00 96.25 127 ASN A C 1
ATOM 1022 O O . ASN A 1 127 ? 13.667 24.879 4.428 1.00 96.25 127 ASN A O 1
ATOM 1026 N N . GLY A 1 128 ? 14.454 23.772 2.644 1.00 95.94 128 GLY A N 1
ATOM 1027 C CA . GLY A 1 128 ? 15.094 22.682 3.377 1.00 95.94 128 GLY A CA 1
ATOM 1028 C C . GLY A 1 128 ? 14.185 21.498 3.721 1.00 95.94 128 GLY A C 1
ATOM 1029 O O . GLY A 1 128 ? 14.713 20.459 4.119 1.00 95.94 128 GLY A O 1
ATOM 1030 N N . SER A 1 129 ? 12.863 21.601 3.536 1.00 96.88 129 SER A N 1
ATOM 1031 C CA . SER A 1 129 ? 11.957 20.466 3.744 1.00 96.88 129 SER A CA 1
ATOM 1032 C C . SER A 1 129 ? 12.071 19.434 2.617 1.00 96.88 129 SER A C 1
ATOM 1034 O O . SER A 1 129 ? 12.718 19.668 1.592 1.00 96.88 129 SER A O 1
ATOM 1036 N N . ARG A 1 130 ? 11.467 18.259 2.814 1.00 96.94 130 ARG A N 1
ATOM 1037 C CA . ARG A 1 130 ? 11.446 17.173 1.827 1.00 96.94 130 ARG A CA 1
ATOM 1038 C C . ARG A 1 130 ? 10.022 16.865 1.391 1.00 96.94 130 ARG A C 1
ATOM 1040 O O . ARG A 1 130 ? 9.101 16.938 2.200 1.00 96.94 130 ARG A O 1
ATOM 1047 N N . CYS A 1 131 ? 9.855 16.486 0.130 1.00 95.19 131 CYS A N 1
ATOM 1048 C CA . CYS A 1 131 ? 8.605 15.953 -0.397 1.00 95.19 131 CYS A CA 1
ATOM 1049 C C . CYS A 1 131 ? 8.854 14.724 -1.279 1.00 95.19 131 CYS A C 1
ATOM 1051 O O . CYS A 1 131 ? 9.969 14.469 -1.734 1.00 95.19 131 CYS A O 1
ATOM 1053 N N . MET A 1 132 ? 7.793 13.962 -1.538 1.00 95.75 132 MET A N 1
ATOM 1054 C CA . MET A 1 132 ? 7.828 12.920 -2.560 1.00 95.75 132 MET A CA 1
ATOM 1055 C C . MET A 1 132 ? 7.608 13.533 -3.943 1.00 95.75 132 MET A C 1
ATOM 1057 O O . MET A 1 132 ? 6.778 14.430 -4.109 1.00 95.75 132 MET A O 1
ATOM 1061 N N . ARG A 1 133 ? 8.297 13.006 -4.954 1.00 95.62 133 ARG A N 1
ATOM 1062 C CA . ARG A 1 133 ? 8.249 13.502 -6.330 1.00 95.62 133 ARG A CA 1
ATOM 1063 C C . ARG A 1 133 ? 8.142 12.351 -7.327 1.00 95.62 133 ARG A C 1
ATOM 1065 O O . ARG A 1 133 ? 8.727 11.284 -7.154 1.00 95.62 133 ARG A O 1
ATOM 1072 N N . PHE A 1 134 ? 7.388 12.594 -8.393 1.00 96.31 134 PHE A N 1
ATOM 1073 C CA . PHE A 1 134 ? 7.420 11.786 -9.605 1.00 96.31 134 PHE A CA 1
ATOM 1074 C C . PHE A 1 134 ? 8.097 12.600 -10.713 1.00 96.31 134 PHE A C 1
ATOM 1076 O O . PHE A 1 134 ? 7.657 13.703 -11.038 1.00 96.31 134 PHE A O 1
ATOM 1083 N N . ASP A 1 135 ? 9.182 12.071 -11.270 1.00 97.44 135 ASP A N 1
ATOM 1084 C CA . ASP A 1 135 ? 9.885 12.616 -12.429 1.00 97.44 135 ASP A CA 1
ATOM 1085 C C . ASP A 1 135 ? 9.766 11.618 -13.584 1.00 97.44 135 ASP A C 1
ATOM 1087 O O . ASP A 1 135 ? 10.232 10.482 -13.500 1.00 97.44 135 ASP A O 1
ATOM 1091 N N . LEU A 1 136 ? 9.136 12.055 -14.676 1.00 97.12 136 LEU A N 1
ATOM 1092 C CA . LEU A 1 136 ? 8.882 11.197 -15.829 1.00 97.12 136 LEU A CA 1
ATOM 1093 C C . LEU A 1 136 ? 10.173 10.660 -16.462 1.00 97.12 136 LEU A C 1
ATOM 1095 O O . LEU A 1 136 ? 10.187 9.526 -16.923 1.00 97.12 136 LEU A O 1
ATOM 1099 N N . ILE A 1 137 ? 11.259 11.436 -16.484 1.00 98.19 137 ILE A N 1
ATOM 1100 C CA . ILE A 1 137 ? 12.525 10.984 -17.072 1.00 98.19 137 ILE A CA 1
ATOM 1101 C C . ILE A 1 137 ? 13.148 9.886 -16.208 1.00 98.19 137 ILE A C 1
ATOM 1103 O O . ILE A 1 137 ? 13.646 8.906 -16.752 1.00 98.19 137 ILE A O 1
ATOM 1107 N N . ASP A 1 138 ? 13.065 10.000 -14.882 1.00 97.75 138 ASP A N 1
ATOM 1108 C CA . ASP A 1 138 ? 13.519 8.936 -13.979 1.00 97.75 138 ASP A CA 1
ATOM 1109 C C . ASP A 1 138 ? 12.649 7.680 -14.123 1.00 97.75 138 ASP A C 1
ATOM 1111 O O . ASP A 1 138 ? 13.168 6.566 -14.159 1.00 97.75 138 ASP A O 1
ATOM 1115 N N . PHE A 1 139 ? 11.335 7.836 -14.301 1.00 96.75 139 PHE A N 1
ATOM 1116 C CA . PHE A 1 139 ? 10.460 6.698 -14.581 1.00 96.75 139 PHE A CA 1
ATOM 1117 C C . PHE A 1 139 ? 10.794 6.015 -15.917 1.00 96.75 139 PHE A C 1
ATOM 1119 O O . PHE A 1 139 ? 10.858 4.791 -15.971 1.00 96.75 139 PHE A O 1
ATOM 1126 N N . ILE A 1 140 ? 11.087 6.774 -16.980 1.00 97.56 140 ILE A N 1
ATOM 1127 C CA . ILE A 1 140 ? 11.543 6.210 -18.264 1.00 97.56 140 ILE A CA 1
ATOM 1128 C C . ILE A 1 140 ? 12.862 5.460 -18.084 1.00 97.56 140 ILE A C 1
ATOM 1130 O O . ILE A 1 140 ? 13.045 4.397 -18.677 1.00 97.56 140 ILE A O 1
ATOM 1134 N N . ILE A 1 141 ? 13.775 5.982 -17.254 1.00 98.00 141 ILE A N 1
ATOM 1135 C CA . ILE A 1 141 ? 15.024 5.285 -16.946 1.00 98.00 141 ILE A CA 1
ATOM 1136 C C . ILE A 1 141 ? 14.736 3.913 -16.343 1.00 98.00 141 ILE A C 1
ATOM 1138 O O . ILE A 1 141 ? 15.297 2.908 -16.790 1.00 98.00 141 ILE A O 1
ATOM 1142 N N . PHE A 1 142 ? 13.849 3.879 -15.351 1.00 96.00 142 PHE A N 1
ATOM 1143 C CA . PHE A 1 142 ? 13.396 2.637 -14.752 1.00 96.00 142 PHE A CA 1
ATOM 1144 C C . PHE A 1 142 ? 12.781 1.705 -15.799 1.00 96.00 142 PHE A C 1
ATOM 1146 O O . PHE A 1 142 ? 13.270 0.595 -15.975 1.00 96.00 142 PHE A O 1
ATOM 1153 N N . ASP A 1 143 ? 11.777 2.162 -16.541 1.00 94.69 143 ASP A N 1
ATOM 1154 C CA . ASP A 1 143 ? 10.990 1.323 -17.443 1.00 94.69 143 ASP A CA 1
ATOM 1155 C C . ASP A 1 143 ? 11.820 0.746 -18.609 1.00 94.69 143 ASP A C 1
ATOM 1157 O O . ASP A 1 143 ? 11.782 -0.454 -18.898 1.00 94.69 143 ASP A O 1
ATOM 1161 N N . VAL A 1 144 ? 12.648 1.586 -19.240 1.00 96.19 144 VAL A N 1
ATOM 1162 C CA . VAL A 1 144 ? 13.409 1.236 -20.449 1.00 96.19 144 VAL A CA 1
ATOM 1163 C C . VAL A 1 144 ? 14.747 0.564 -20.132 1.00 96.19 144 VAL A C 1
ATOM 1165 O O . VAL A 1 144 ? 15.107 -0.404 -20.802 1.00 96.19 144 VAL A O 1
ATOM 1168 N N . TYR A 1 145 ? 15.499 1.039 -19.132 1.00 95.88 145 TYR A N 1
ATOM 1169 C CA . TYR A 1 145 ? 16.879 0.578 -18.907 1.00 95.88 145 TYR A CA 1
ATOM 1170 C C . TYR A 1 145 ? 17.034 -0.381 -17.721 1.00 95.88 145 TYR A C 1
ATOM 1172 O O . TYR A 1 145 ? 17.910 -1.251 -17.772 1.00 95.88 145 TYR A O 1
ATOM 1180 N N . LEU A 1 146 ? 16.208 -0.255 -16.673 1.00 94.38 146 LEU A N 1
ATOM 1181 C CA . LEU A 1 146 ? 16.307 -1.085 -15.462 1.00 94.38 146 LEU A CA 1
ATOM 1182 C C . LEU A 1 146 ? 15.352 -2.283 -15.529 1.00 94.38 146 LEU A C 1
ATOM 1184 O O . LEU A 1 146 ? 15.792 -3.437 -15.573 1.00 94.38 146 LEU A O 1
ATOM 1188 N N . LEU A 1 147 ? 14.052 -2.008 -15.627 1.00 92.00 147 LEU A N 1
ATOM 1189 C CA . LEU A 1 147 ? 13.017 -3.002 -15.871 1.00 92.00 147 LEU A CA 1
ATOM 1190 C C . LEU A 1 147 ? 13.173 -3.599 -17.271 1.00 92.00 147 LEU A C 1
ATOM 1192 O O . LEU A 1 147 ? 13.052 -4.808 -17.415 1.00 92.00 147 LEU A O 1
ATOM 1196 N N . LYS A 1 148 ? 13.535 -2.804 -18.285 1.00 93.62 148 LYS A N 1
ATOM 1197 C CA . LYS A 1 148 ? 13.648 -3.263 -19.684 1.00 93.62 148 LYS A CA 1
ATOM 1198 C C . LYS A 1 148 ? 12.352 -3.908 -20.176 1.00 93.62 148 LYS A C 1
ATOM 1200 O O . LYS A 1 148 ? 12.376 -4.980 -20.782 1.00 93.62 148 LYS A O 1
ATOM 1205 N N . ARG A 1 149 ? 11.221 -3.273 -19.870 1.00 91.50 149 ARG A N 1
ATOM 1206 C CA . ARG A 1 149 ? 9.899 -3.775 -20.245 1.00 91.50 149 ARG A CA 1
ATOM 1207 C C . ARG A 1 149 ? 9.776 -3.862 -21.763 1.00 91.50 149 ARG A C 1
ATOM 1209 O O . ARG A 1 149 ? 10.168 -2.942 -22.491 1.00 91.50 149 ARG A O 1
ATOM 1216 N N . TYR A 1 150 ? 9.222 -4.970 -22.252 1.00 88.62 150 TYR A N 1
ATOM 1217 C CA . TYR A 1 150 ? 9.075 -5.179 -23.685 1.00 88.62 150 TYR A CA 1
ATOM 1218 C C . TYR A 1 150 ? 8.212 -4.077 -24.321 1.00 88.62 150 TYR A C 1
ATOM 1220 O O . TYR A 1 150 ? 7.104 -3.787 -23.873 1.00 88.62 150 TYR A O 1
ATOM 1228 N N . GLY A 1 151 ? 8.733 -3.440 -25.373 1.00 90.12 151 GLY A N 1
ATOM 1229 C CA . GLY A 1 151 ? 8.038 -2.367 -26.088 1.00 90.12 151 GLY A CA 1
ATOM 1230 C C . GLY A 1 151 ? 7.960 -1.023 -25.352 1.00 90.12 151 GLY A C 1
ATOM 1231 O O . GLY A 1 151 ? 7.312 -0.118 -25.871 1.00 90.12 151 GLY A O 1
ATOM 1232 N N . ALA A 1 152 ? 8.626 -0.853 -24.201 1.00 92.31 152 ALA A N 1
ATOM 1233 C CA . ALA A 1 152 ? 8.573 0.385 -23.415 1.00 92.31 152 ALA A CA 1
ATOM 1234 C C . ALA A 1 152 ? 8.960 1.639 -24.205 1.00 92.31 152 ALA A C 1
ATOM 1236 O O . ALA A 1 152 ? 8.315 2.677 -24.081 1.00 92.31 152 ALA A O 1
ATOM 1237 N N . VAL A 1 153 ? 9.960 1.527 -25.082 1.00 95.19 153 VAL A N 1
ATOM 1238 C CA . VAL A 1 153 ? 10.428 2.629 -25.937 1.00 95.19 153 VAL A CA 1
ATOM 1239 C C . VAL A 1 153 ? 9.324 3.232 -26.812 1.00 95.19 153 VAL A C 1
ATOM 1241 O O . VAL A 1 153 ? 9.385 4.413 -27.128 1.00 95.19 153 VAL A O 1
ATOM 1244 N N . ASN A 1 154 ? 8.287 2.461 -27.152 1.00 94.44 154 ASN A N 1
ATOM 1245 C CA . ASN A 1 154 ? 7.184 2.926 -27.995 1.00 94.44 154 ASN A CA 1
ATOM 1246 C C . ASN A 1 154 ? 6.193 3.832 -27.242 1.00 94.44 154 ASN A C 1
ATOM 1248 O O . ASN A 1 154 ? 5.354 4.466 -27.877 1.00 94.44 154 ASN A O 1
ATOM 1252 N N . ASN A 1 155 ? 6.279 3.899 -25.909 1.00 93.81 155 ASN A N 1
ATOM 1253 C CA . ASN A 1 155 ? 5.390 4.712 -25.075 1.00 93.81 155 ASN A CA 1
ATOM 1254 C C . ASN A 1 155 ? 5.914 6.142 -24.862 1.00 93.81 155 ASN A C 1
ATOM 1256 O O . ASN A 1 155 ? 5.250 6.947 -24.209 1.00 93.81 155 ASN A O 1
ATOM 1260 N N . TYR A 1 156 ? 7.100 6.466 -25.383 1.00 96.25 156 TYR A N 1
ATOM 1261 C CA . TYR A 1 156 ? 7.783 7.727 -25.117 1.00 96.25 156 TYR A CA 1
ATOM 1262 C C . TYR A 1 156 ? 8.250 8.390 -26.413 1.00 96.25 156 TYR A C 1
ATOM 1264 O O . TYR A 1 156 ? 8.596 7.734 -27.391 1.00 96.25 156 TYR A O 1
ATOM 1272 N N . SER A 1 157 ? 8.286 9.721 -26.419 1.00 97.88 157 SER A N 1
ATOM 1273 C CA . SER A 1 157 ? 8.824 10.489 -27.545 1.00 97.88 157 SER A CA 1
ATOM 1274 C C . SER A 1 157 ? 10.350 10.379 -27.634 1.00 97.88 157 SER A C 1
ATOM 1276 O O . SER A 1 157 ? 11.039 10.224 -26.623 1.00 97.88 157 SER A O 1
ATOM 1278 N N . ASN A 1 158 ? 10.905 10.588 -28.833 1.00 97.81 158 ASN A N 1
ATOM 1279 C CA . ASN A 1 158 ? 12.359 10.599 -29.054 1.00 97.81 158 ASN A CA 1
ATOM 1280 C C . ASN A 1 158 ? 13.097 11.587 -28.133 1.00 97.81 158 ASN A C 1
ATOM 1282 O O . ASN A 1 158 ? 14.193 11.300 -27.662 1.00 97.81 158 ASN A O 1
ATOM 1286 N N . MET A 1 159 ? 12.486 12.741 -27.835 1.00 97.94 159 MET A N 1
ATOM 1287 C CA . MET A 1 159 ? 13.066 13.743 -26.934 1.00 97.94 159 MET A CA 1
ATOM 1288 C C . MET A 1 159 ? 13.137 13.246 -25.483 1.00 97.94 159 MET A C 1
ATOM 1290 O O . MET A 1 159 ? 14.131 13.480 -24.790 1.00 97.94 159 MET A O 1
ATOM 1294 N N . GLN A 1 160 ? 12.098 12.546 -25.021 1.00 98.25 160 GLN A N 1
ATOM 1295 C CA . GLN A 1 160 ? 12.072 11.950 -23.687 1.00 98.25 160 GLN A CA 1
ATOM 1296 C C . GLN A 1 160 ? 13.088 10.809 -23.570 1.00 98.25 160 GLN A C 1
ATOM 1298 O O . GLN A 1 160 ? 13.838 10.777 -22.596 1.00 98.25 160 GLN A O 1
ATOM 1303 N N . LEU A 1 161 ? 13.173 9.938 -24.581 1.00 98.44 161 LEU A N 1
ATOM 1304 C CA . LEU A 1 161 ? 14.154 8.849 -24.630 1.00 98.44 161 LEU A CA 1
ATOM 1305 C C . LEU A 1 161 ? 15.592 9.381 -24.616 1.00 98.44 161 LEU A C 1
ATOM 1307 O O . LEU A 1 161 ? 16.386 8.949 -23.788 1.00 98.44 161 LEU A O 1
ATOM 1311 N N . ALA A 1 162 ? 15.906 10.385 -25.442 1.00 98.25 162 ALA A N 1
ATOM 1312 C CA . ALA A 1 162 ? 17.230 11.010 -25.451 1.00 98.25 162 ALA A CA 1
ATOM 1313 C C . ALA A 1 162 ? 17.581 11.661 -24.097 1.00 98.25 162 ALA A C 1
ATOM 1315 O O . ALA A 1 162 ? 18.719 11.593 -23.628 1.00 98.25 162 ALA A O 1
ATOM 1316 N N . SER A 1 163 ? 16.595 12.274 -23.432 1.00 98.31 163 SER A N 1
ATOM 1317 C CA . SER A 1 163 ? 16.780 12.860 -22.097 1.00 98.31 163 SER A CA 1
ATOM 1318 C C . SER A 1 163 ? 17.027 11.791 -21.027 1.00 98.31 163 SER A C 1
ATOM 1320 O O . SER A 1 163 ? 17.904 11.967 -20.176 1.00 98.31 163 SER A O 1
ATOM 1322 N N . ALA A 1 164 ? 16.283 10.683 -21.082 1.00 98.38 164 ALA A N 1
ATOM 1323 C CA . ALA A 1 164 ? 16.438 9.541 -20.186 1.00 98.38 164 ALA A CA 1
ATOM 1324 C C . ALA A 1 164 ? 17.789 8.855 -20.381 1.00 98.38 164 ALA A C 1
ATOM 1326 O O . ALA A 1 164 ? 18.486 8.617 -19.401 1.00 98.38 164 ALA A O 1
ATOM 1327 N N . GLU A 1 165 ? 18.209 8.631 -21.626 1.00 98.25 165 GLU A N 1
ATOM 1328 C CA . GLU A 1 165 ? 19.513 8.058 -21.952 1.00 98.25 165 GLU A CA 1
ATOM 1329 C C . GLU A 1 165 ? 20.655 8.903 -21.381 1.00 98.25 165 GLU A C 1
ATOM 1331 O O . GLU A 1 165 ? 21.532 8.393 -20.678 1.00 98.25 165 GLU A O 1
ATOM 1336 N N . LYS A 1 166 ? 20.627 10.218 -21.631 1.00 98.25 166 LYS A N 1
ATOM 1337 C CA . LYS A 1 166 ? 21.645 11.139 -21.119 1.00 98.25 166 LYS A CA 1
ATOM 1338 C C . LYS A 1 166 ? 21.711 11.104 -19.593 1.00 98.25 166 LYS A C 1
ATOM 1340 O O . LYS A 1 166 ? 22.801 11.067 -19.021 1.00 98.25 166 LYS A O 1
ATOM 1345 N N . ARG A 1 167 ? 20.554 11.124 -18.923 1.00 98.31 167 ARG A N 1
ATOM 1346 C CA . ARG A 1 167 ? 20.487 11.108 -17.458 1.00 98.31 167 ARG A CA 1
ATOM 1347 C C . ARG A 1 167 ? 20.917 9.749 -16.892 1.00 98.31 167 ARG A C 1
ATOM 1349 O O . ARG A 1 167 ? 21.695 9.744 -15.941 1.00 98.31 167 ARG A O 1
ATOM 1356 N N . PHE A 1 168 ? 20.522 8.634 -17.504 1.00 98.00 168 PHE A N 1
ATOM 1357 C CA . PHE A 1 168 ? 20.934 7.279 -17.123 1.00 98.00 168 PHE A CA 1
ATOM 1358 C C . PHE A 1 168 ? 22.459 7.134 -17.077 1.00 98.00 168 PHE A C 1
ATOM 1360 O O . PHE A 1 168 ? 22.998 6.719 -16.055 1.00 98.00 168 PHE A O 1
ATOM 1367 N N . HIS A 1 169 ? 23.162 7.579 -18.124 1.00 97.06 169 HIS A N 1
ATOM 1368 C CA . HIS A 1 169 ? 24.629 7.523 -18.186 1.00 97.06 169 HIS A CA 1
ATOM 1369 C C . HIS A 1 169 ? 25.329 8.406 -17.141 1.00 97.06 169 HIS A C 1
ATOM 1371 O O . HIS A 1 169 ? 26.493 8.179 -16.822 1.00 97.06 169 HIS A O 1
ATOM 1377 N N . SER A 1 170 ? 24.632 9.408 -16.598 1.00 97.06 170 SER A N 1
ATOM 1378 C CA . SER A 1 170 ? 25.152 10.273 -15.531 1.00 97.06 170 SER A CA 1
ATOM 1379 C C . SER A 1 170 ? 24.849 9.763 -14.116 1.00 97.06 170 SER A C 1
ATOM 1381 O O . SER A 1 170 ? 25.421 10.263 -13.145 1.00 97.06 170 SER A O 1
ATOM 1383 N N . MET A 1 171 ? 23.933 8.799 -13.965 1.00 96.94 171 MET A N 1
ATOM 1384 C CA . MET A 1 171 ? 23.538 8.277 -12.660 1.00 96.94 171 MET A CA 1
ATOM 1385 C C . MET A 1 171 ? 24.542 7.245 -12.146 1.00 96.94 171 MET A C 1
ATOM 1387 O O . MET A 1 171 ? 24.989 6.353 -12.861 1.00 96.94 171 MET A O 1
ATOM 1391 N N . SER A 1 172 ? 24.860 7.330 -10.855 1.00 97.31 172 SER A N 1
ATOM 1392 C CA . SER A 1 172 ? 25.633 6.285 -10.189 1.00 97.31 172 SER A CA 1
ATOM 1393 C C . SER A 1 172 ? 24.787 5.026 -9.991 1.00 97.31 172 SER A C 1
ATOM 1395 O O . SER A 1 172 ? 23.562 5.091 -9.871 1.00 97.31 172 SER A O 1
ATOM 1397 N N . LYS A 1 173 ? 25.450 3.873 -9.850 1.00 95.88 173 LYS A N 1
ATOM 1398 C CA . LYS A 1 173 ? 24.785 2.597 -9.537 1.00 95.88 173 LYS A CA 1
ATOM 1399 C C . LYS A 1 173 ? 23.894 2.688 -8.292 1.00 95.88 173 LYS A C 1
ATOM 1401 O O . LYS A 1 173 ? 22.789 2.160 -8.293 1.00 95.88 173 LYS A O 1
ATOM 1406 N N . ASN A 1 174 ? 24.333 3.418 -7.264 1.00 96.31 174 ASN A N 1
ATOM 1407 C CA . ASN A 1 174 ? 23.539 3.622 -6.049 1.00 96.31 174 ASN A CA 1
ATOM 1408 C C . ASN A 1 174 ? 22.238 4.386 -6.330 1.00 96.31 174 ASN A C 1
ATOM 1410 O O . ASN A 1 174 ? 21.196 3.994 -5.817 1.00 96.31 174 ASN A O 1
ATOM 1414 N N . LYS A 1 175 ? 22.271 5.423 -7.179 1.00 95.06 175 LYS A N 1
ATOM 1415 C CA . LYS A 1 175 ? 21.056 6.152 -7.574 1.00 95.06 175 LYS A CA 1
ATOM 1416 C C . LYS A 1 175 ? 20.099 5.282 -8.386 1.00 95.06 175 LYS A C 1
ATOM 1418 O O . LYS A 1 175 ? 18.900 5.346 -8.157 1.00 95.06 175 LYS A O 1
ATOM 1423 N N . LEU A 1 176 ? 20.615 4.445 -9.287 1.00 96.06 176 LEU A N 1
ATOM 1424 C CA . LEU A 1 176 ? 19.788 3.514 -10.065 1.00 96.06 176 LEU A CA 1
ATOM 1425 C C . LEU A 1 176 ? 19.121 2.454 -9.174 1.00 96.06 176 LEU A C 1
ATOM 1427 O O . LEU A 1 176 ? 17.937 2.158 -9.341 1.00 96.06 176 LEU A O 1
ATOM 1431 N N . ASN A 1 177 ? 19.854 1.927 -8.189 1.00 93.50 177 ASN A N 1
ATOM 1432 C CA . ASN A 1 177 ? 19.304 1.006 -7.193 1.00 93.50 177 ASN A CA 1
ATOM 1433 C C . ASN A 1 177 ? 18.234 1.688 -6.330 1.00 93.50 177 ASN A C 1
ATOM 1435 O O . ASN A 1 177 ? 17.182 1.106 -6.085 1.00 93.50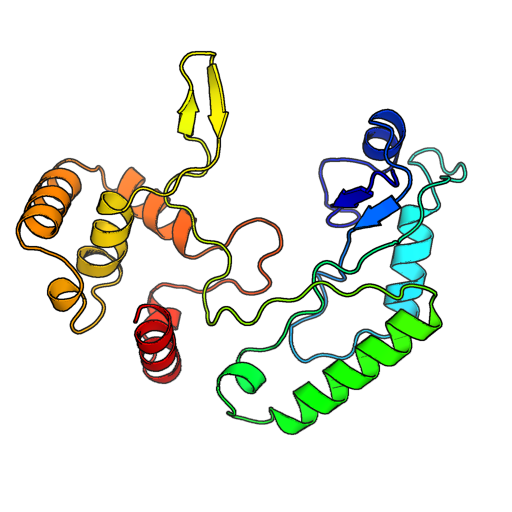 177 ASN A O 1
ATOM 1439 N N . GLN A 1 178 ? 18.477 2.931 -5.903 1.00 94.00 178 GLN A N 1
ATOM 1440 C CA . GLN A 1 178 ? 17.507 3.706 -5.133 1.00 94.00 178 GLN A CA 1
ATOM 1441 C C . GLN A 1 178 ? 16.238 3.987 -5.946 1.00 94.00 178 GLN A C 1
ATOM 1443 O O . GLN A 1 178 ? 15.145 3.757 -5.449 1.00 94.00 178 GLN A O 1
ATOM 1448 N N . LEU A 1 179 ? 16.372 4.411 -7.205 1.00 94.94 179 LEU A N 1
ATOM 1449 C CA . LEU A 1 179 ? 15.244 4.624 -8.116 1.00 94.94 179 LEU A CA 1
ATOM 1450 C C . LEU A 1 179 ? 14.406 3.350 -8.286 1.00 94.94 179 LEU A C 1
ATOM 1452 O O . LEU A 1 179 ? 13.185 3.395 -8.171 1.00 94.94 179 LEU A O 1
ATOM 1456 N N . THR A 1 180 ? 15.071 2.212 -8.507 1.00 92.75 180 THR A N 1
ATOM 1457 C CA . THR A 1 180 ? 14.416 0.898 -8.583 1.00 92.75 180 THR A CA 1
ATOM 1458 C C . THR A 1 180 ? 13.640 0.605 -7.304 1.00 92.75 180 THR A C 1
ATOM 1460 O O . THR A 1 180 ? 12.464 0.257 -7.358 1.00 92.75 180 THR A O 1
ATOM 1463 N N . SER A 1 181 ? 14.286 0.786 -6.150 1.00 90.44 181 SER A N 1
ATOM 1464 C CA . SER A 1 181 ? 13.664 0.543 -4.853 1.00 90.44 181 SER A CA 1
ATOM 1465 C C . SER A 1 181 ? 12.450 1.440 -4.616 1.00 90.44 181 SER A C 1
ATOM 1467 O O . SER A 1 181 ? 11.434 0.944 -4.147 1.00 90.44 181 SER A O 1
ATOM 1469 N N . ASN A 1 182 ? 12.543 2.730 -4.952 1.00 92.25 182 ASN A N 1
ATOM 1470 C CA . ASN A 1 182 ? 11.466 3.703 -4.756 1.00 92.25 182 ASN A CA 1
ATOM 1471 C C . ASN A 1 182 ? 10.208 3.348 -5.561 1.00 92.25 182 ASN A C 1
ATOM 1473 O O . ASN A 1 182 ? 9.099 3.586 -5.094 1.00 92.25 182 ASN A O 1
ATOM 1477 N N . ILE A 1 183 ? 10.380 2.802 -6.769 1.00 90.69 183 ILE A N 1
ATOM 1478 C CA . ILE A 1 183 ? 9.260 2.455 -7.652 1.00 90.69 183 ILE A CA 1
ATOM 1479 C C . ILE A 1 183 ? 8.645 1.105 -7.265 1.00 90.69 183 ILE A C 1
ATOM 1481 O O . ILE A 1 183 ? 7.428 0.958 -7.326 1.00 90.69 183 ILE A O 1
ATOM 1485 N N . ILE A 1 184 ? 9.465 0.125 -6.875 1.00 85.50 184 ILE A N 1
ATOM 1486 C CA . ILE A 1 184 ? 9.010 -1.259 -6.690 1.00 85.50 184 ILE A CA 1
ATOM 1487 C C . ILE A 1 184 ? 8.468 -1.543 -5.284 1.00 85.50 184 ILE A C 1
ATOM 1489 O O . ILE A 1 184 ? 7.481 -2.261 -5.160 1.00 85.50 184 ILE A O 1
ATOM 1493 N N . HIS A 1 185 ? 9.084 -1.010 -4.224 1.00 76.12 185 HIS A N 1
ATOM 1494 C CA . HIS A 1 185 ? 8.710 -1.365 -2.843 1.00 76.12 185 HIS A CA 1
ATOM 1495 C C . HIS A 1 185 ? 7.445 -0.653 -2.332 1.00 76.12 185 HIS A C 1
ATOM 1497 O O . HIS A 1 185 ? 7.108 -0.769 -1.157 1.00 76.12 185 HIS A O 1
ATOM 1503 N N . GLY A 1 186 ? 6.741 0.076 -3.204 1.00 66.12 186 GLY A N 1
ATOM 1504 C CA . GLY A 1 186 ? 5.540 0.819 -2.843 1.00 66.12 186 GLY A CA 1
ATOM 1505 C C . GLY A 1 186 ? 5.792 1.945 -1.832 1.00 66.12 186 GLY A C 1
ATOM 1506 O O . GLY A 1 186 ? 6.876 2.116 -1.275 1.00 66.12 186 GLY A O 1
ATOM 1507 N N . LEU A 1 187 ? 4.768 2.766 -1.616 1.00 76.56 187 LEU A N 1
ATOM 1508 C CA . LEU A 1 187 ? 4.741 3.746 -0.527 1.00 76.56 187 LEU A CA 1
ATOM 1509 C C . LEU A 1 187 ? 4.095 3.124 0.721 1.00 76.56 187 LEU A C 1
ATOM 1511 O O . LEU A 1 187 ? 3.375 2.131 0.585 1.00 76.56 187 LEU A O 1
ATOM 1515 N N . PRO A 1 188 ? 4.286 3.701 1.926 1.00 76.25 188 PRO A N 1
ATOM 1516 C CA . PRO A 1 188 ? 3.580 3.255 3.126 1.00 76.25 188 PRO A CA 1
ATOM 1517 C C . PRO A 1 188 ? 2.077 3.071 2.867 1.00 76.25 188 PRO A C 1
ATOM 1519 O O . PRO A 1 188 ? 1.397 3.986 2.398 1.00 76.25 188 PRO A O 1
ATOM 1522 N N . GLY A 1 189 ? 1.574 1.864 3.133 1.00 67.31 189 GLY A N 1
ATOM 1523 C CA . GLY A 1 189 ? 0.196 1.460 2.837 1.00 67.31 189 GLY A CA 1
ATOM 1524 C C . GLY A 1 189 ? 0.014 0.591 1.590 1.00 67.31 189 GLY A C 1
ATOM 1525 O O . GLY A 1 189 ? -1.079 0.049 1.423 1.00 67.31 189 GLY A O 1
ATOM 1526 N N . ALA A 1 190 ? 1.049 0.411 0.763 1.00 73.88 190 ALA A N 1
ATOM 1527 C CA . ALA A 1 190 ? 1.080 -0.640 -0.251 1.00 73.88 190 ALA A CA 1
ATOM 1528 C C . ALA A 1 190 ? 1.067 -2.024 0.423 1.00 73.88 190 ALA A C 1
ATOM 1530 O O . ALA A 1 190 ? 1.652 -2.216 1.489 1.00 73.88 190 ALA A O 1
ATOM 1531 N N . THR A 1 191 ? 0.369 -2.984 -0.183 1.00 60.38 191 THR A N 1
ATOM 1532 C CA . THR A 1 191 ? 0.106 -4.300 0.434 1.00 60.38 191 THR A CA 1
ATOM 1533 C C . THR A 1 191 ? 0.957 -5.436 -0.126 1.00 60.38 191 THR A C 1
ATOM 1535 O O . THR A 1 191 ? 0.938 -6.539 0.417 1.00 60.38 191 THR A O 1
ATOM 1538 N N . GLU A 1 192 ? 1.743 -5.169 -1.171 1.00 69.19 192 GLU A N 1
ATOM 1539 C CA . GLU A 1 192 ? 2.585 -6.156 -1.846 1.00 69.19 192 GLU A CA 1
ATOM 1540 C C . GLU A 1 192 ? 3.975 -5.577 -2.135 1.00 69.19 192 GLU A C 1
ATOM 1542 O O . GLU A 1 192 ? 4.110 -4.411 -2.500 1.00 69.19 192 GLU A O 1
ATOM 1547 N N . ASN A 1 193 ? 5.005 -6.413 -1.972 1.00 71.62 193 ASN A N 1
ATOM 1548 C CA . ASN A 1 193 ? 6.395 -6.089 -2.286 1.00 71.62 193 ASN A CA 1
ATOM 1549 C C . ASN A 1 193 ? 6.861 -6.998 -3.420 1.00 71.62 193 ASN A C 1
ATOM 1551 O O . ASN A 1 193 ? 6.930 -8.216 -3.246 1.00 71.62 193 ASN A O 1
ATOM 1555 N N . TYR A 1 194 ? 7.193 -6.408 -4.562 1.00 77.12 194 TYR A N 1
ATOM 1556 C CA . TYR A 1 194 ? 7.668 -7.139 -5.733 1.00 77.12 194 TYR A CA 1
ATOM 1557 C C . TYR A 1 194 ? 9.186 -7.014 -5.890 1.00 77.12 194 TYR A C 1
ATOM 1559 O O . TYR A 1 194 ? 9.811 -6.113 -5.345 1.00 77.12 194 TYR A O 1
ATOM 1567 N N . SER A 1 195 ? 9.805 -7.916 -6.646 1.00 83.19 195 SER A N 1
ATOM 1568 C CA . SER A 1 195 ? 11.134 -7.706 -7.236 1.00 83.19 195 SER A CA 1
ATOM 1569 C C . SER A 1 195 ? 11.015 -7.336 -8.721 1.00 83.19 195 SER A C 1
ATOM 1571 O O . SER A 1 195 ? 9.948 -7.477 -9.325 1.00 83.19 195 SER A O 1
ATOM 1573 N N . ILE A 1 196 ? 12.114 -6.897 -9.354 1.00 82.62 196 ILE A N 1
ATOM 1574 C CA . ILE A 1 196 ? 12.146 -6.737 -10.823 1.00 82.62 196 ILE A CA 1
ATOM 1575 C C . ILE A 1 196 ? 11.802 -8.071 -11.494 1.00 82.62 196 ILE A C 1
ATOM 1577 O O . ILE A 1 196 ? 11.076 -8.108 -12.488 1.00 82.62 196 ILE A O 1
ATOM 1581 N N . GLU A 1 197 ? 12.343 -9.164 -10.962 1.00 83.12 197 GLU A N 1
ATOM 1582 C CA . GLU A 1 197 ? 12.150 -10.514 -11.470 1.00 83.12 197 GLU A CA 1
ATOM 1583 C C . GLU A 1 197 ? 10.684 -10.944 -11.380 1.00 83.12 197 GLU A C 1
ATOM 1585 O O . GLU A 1 197 ? 10.196 -11.602 -12.297 1.00 83.12 197 GLU A O 1
ATOM 1590 N N . ASP A 1 198 ? 9.967 -10.534 -10.331 1.00 82.94 198 ASP A N 1
ATOM 1591 C CA . ASP A 1 198 ? 8.532 -10.790 -10.215 1.00 82.94 198 ASP A CA 1
ATOM 1592 C C . ASP A 1 198 ? 7.739 -10.031 -11.276 1.00 82.94 198 ASP A C 1
ATOM 1594 O O . ASP A 1 198 ? 6.953 -10.649 -11.990 1.00 82.94 198 ASP A O 1
ATOM 1598 N N . ILE A 1 199 ? 7.994 -8.729 -11.453 1.00 80.44 199 ILE A N 1
ATOM 1599 C CA . ILE A 1 199 ? 7.287 -7.898 -12.446 1.00 80.44 199 ILE A CA 1
ATOM 1600 C C . ILE A 1 199 ? 7.507 -8.429 -13.873 1.00 80.44 199 ILE A C 1
ATOM 1602 O O . ILE A 1 199 ? 6.610 -8.359 -14.711 1.00 80.44 199 ILE A O 1
ATOM 1606 N N . LYS A 1 200 ? 8.681 -9.008 -14.148 1.00 81.12 200 LYS A N 1
ATOM 1607 C CA . LYS A 1 200 ? 9.019 -9.624 -15.442 1.00 81.12 200 LYS A CA 1
ATOM 1608 C C . LYS A 1 200 ? 8.359 -10.974 -15.700 1.00 81.12 200 LYS A C 1
ATOM 1610 O O . LYS A 1 200 ? 8.467 -11.487 -16.814 1.00 81.12 200 LYS A O 1
ATOM 1615 N N . LYS A 1 201 ? 7.715 -11.598 -14.711 1.00 81.06 201 LYS A N 1
ATOM 1616 C CA . LYS A 1 201 ? 6.986 -12.848 -14.957 1.00 81.06 201 LYS A CA 1
ATOM 1617 C C . LYS A 1 201 ? 5.873 -12.571 -15.974 1.00 81.06 201 LYS A C 1
ATOM 1619 O O . LYS A 1 201 ? 5.161 -11.584 -15.807 1.00 81.06 201 LYS A O 1
ATOM 1624 N N . PRO A 1 202 ? 5.654 -13.438 -16.983 1.00 71.31 202 PRO A N 1
ATOM 1625 C CA . PRO A 1 202 ? 4.696 -13.167 -18.058 1.00 71.31 202 PRO A CA 1
ATOM 1626 C C . PRO A 1 202 ? 3.281 -12.807 -17.583 1.00 71.31 202 PRO A C 1
ATOM 1628 O O . PRO A 1 202 ? 2.607 -12.002 -18.221 1.00 71.31 202 PRO A O 1
ATOM 1631 N N . SER A 1 203 ? 2.838 -13.377 -16.456 1.00 70.25 203 SER A N 1
ATOM 1632 C CA . SER A 1 203 ? 1.544 -13.067 -15.839 1.00 70.25 203 SER A CA 1
ATOM 1633 C C . SER A 1 203 ? 1.447 -11.613 -15.368 1.00 70.25 203 SER A C 1
ATOM 1635 O O . SER A 1 203 ? 0.439 -10.959 -15.619 1.00 70.25 203 SER A O 1
ATOM 1637 N N . LEU A 1 204 ? 2.501 -11.087 -14.740 1.00 72.31 204 LEU A N 1
ATOM 1638 C CA . LEU A 1 204 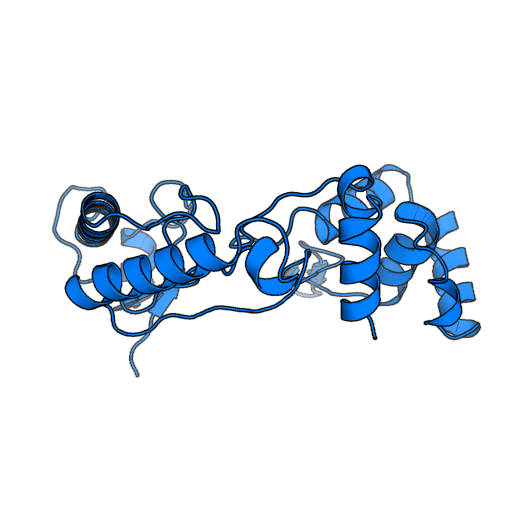? 2.543 -9.720 -14.220 1.00 72.31 204 LEU A CA 1
ATOM 1639 C C . LEU A 1 204 ? 2.962 -8.717 -15.298 1.00 72.31 204 LEU A C 1
ATOM 1641 O O . LEU A 1 204 ? 2.400 -7.629 -15.366 1.00 72.31 204 LEU A O 1
ATOM 1645 N N . GLU A 1 205 ? 3.846 -9.086 -16.224 1.00 75.12 205 GLU A N 1
ATOM 1646 C CA . GLU A 1 205 ? 4.265 -8.196 -17.310 1.00 75.12 205 GLU A CA 1
ATOM 1647 C C . GLU A 1 205 ? 3.077 -7.792 -18.204 1.00 75.12 205 GLU A C 1
ATOM 1649 O O . GLU A 1 205 ? 2.947 -6.629 -18.594 1.00 75.12 205 GLU A O 1
ATOM 1654 N N . GLN A 1 206 ? 2.166 -8.723 -18.511 1.00 71.19 206 GLN A N 1
ATOM 1655 C CA . GLN A 1 206 ? 0.960 -8.415 -19.291 1.00 71.19 206 GLN A CA 1
ATOM 1656 C C . GLN A 1 206 ? 0.039 -7.428 -18.572 1.00 71.19 206 GLN A C 1
ATOM 1658 O O . GLN A 1 206 ? -0.516 -6.526 -19.200 1.00 71.19 206 GLN A O 1
ATOM 1663 N N . VAL A 1 207 ? -0.116 -7.602 -17.264 1.00 74.88 207 VAL A N 1
ATOM 1664 C CA . VAL A 1 207 ? -0.960 -6.762 -16.414 1.00 74.88 207 VAL A CA 1
ATOM 1665 C C . VAL A 1 207 ? -0.341 -5.371 -16.269 1.00 74.88 207 VAL A C 1
ATOM 1667 O O . VAL A 1 207 ? -1.019 -4.371 -16.504 1.00 74.88 207 VAL A O 1
ATOM 1670 N N . TYR A 1 208 ? 0.967 -5.303 -16.025 1.00 75.62 208 TYR A N 1
ATOM 1671 C CA . TYR A 1 208 ? 1.728 -4.058 -15.954 1.00 75.62 208 TYR A CA 1
ATOM 1672 C C . TYR A 1 208 ? 1.645 -3.265 -17.267 1.00 75.62 208 TYR A C 1
ATOM 1674 O O . TYR A 1 208 ? 1.368 -2.068 -17.275 1.00 75.62 208 TYR A O 1
ATOM 1682 N N . ASN A 1 209 ? 1.786 -3.949 -18.407 1.00 74.00 209 ASN A N 1
ATOM 1683 C CA . ASN A 1 209 ? 1.649 -3.340 -19.730 1.00 74.00 209 ASN A CA 1
ATOM 1684 C C . ASN A 1 209 ? 0.247 -2.777 -20.006 1.00 74.00 209 ASN A C 1
ATOM 1686 O O . ASN A 1 209 ? 0.128 -1.817 -20.766 1.00 74.00 209 ASN A O 1
ATOM 1690 N N . ARG A 1 210 ? -0.812 -3.377 -19.445 1.00 74.06 210 ARG A N 1
ATOM 1691 C CA . ARG A 1 210 ? -2.181 -2.846 -19.558 1.00 74.06 210 ARG A CA 1
ATOM 1692 C C . ARG A 1 210 ? -2.385 -1.615 -18.680 1.00 74.06 210 ARG A C 1
ATOM 1694 O O . ARG A 1 210 ? -3.118 -0.730 -19.091 1.00 74.06 210 ARG A O 1
ATOM 1701 N N . ALA A 1 211 ? -1.730 -1.553 -17.523 1.00 71.62 211 ALA A N 1
ATOM 1702 C CA . ALA A 1 211 ? -1.845 -0.441 -16.580 1.00 71.62 211 ALA A CA 1
ATOM 1703 C C . ALA A 1 211 ? -1.213 0.869 -17.082 1.00 71.62 211 ALA A C 1
ATOM 1705 O O . ALA A 1 211 ? -1.625 1.949 -16.676 1.00 71.62 211 ALA A O 1
ATOM 1706 N N . LEU A 1 212 ? -0.199 0.771 -17.949 1.00 70.12 212 LEU A N 1
ATOM 1707 C CA . LEU A 1 212 ? 0.540 1.917 -18.492 1.00 70.12 212 LEU A CA 1
ATOM 1708 C C . LEU A 1 212 ? -0.017 2.461 -19.822 1.00 70.12 212 LEU A C 1
ATOM 1710 O O . LEU A 1 212 ? 0.623 3.324 -20.427 1.00 70.12 212 LEU A O 1
ATOM 1714 N N . LYS A 1 213 ? -1.144 1.934 -20.310 1.00 58.84 213 LYS A N 1
ATOM 1715 C CA . LYS A 1 213 ? -1.840 2.415 -21.514 1.00 58.84 213 LYS A CA 1
ATOM 1716 C C . LYS A 1 213 ? -3.051 3.248 -21.130 1.00 58.8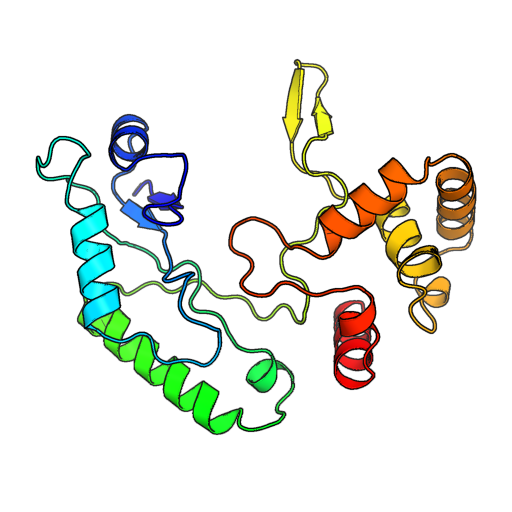4 213 LYS A C 1
ATOM 1718 O O . LYS A 1 213 ? -3.279 4.253 -21.835 1.00 58.84 213 LYS A O 1
#

Sequence (213 aa):
MEETWRWFGPEDTVSIDDIAQAGASGIVTALHHIRPGQIWPRDEIDKRHKEISIFEDGSPSKLVWRVVESLPVSEEIKQQSGDWHSHIANYVKSMENIASSGVSIICYNFMPILDWTRTDLAWQLSNGSRCMRFDLIDFIIFDVYLLKRYGAVNNYSNMQLASAEKRFHSMSKNKLNQLTSNIIHGLPGATENYSIEDIKKPSLEQVYNRALK